Protein 5O9J (pdb70)

Secondary structure (DSSP, 8-state):
--EETT-EEEEEETTEEEEEEHHHHHHHHHHT-S-EEEETTEEEEE-SSEEEEEE-TTS-EEEEE--EEEEEE-S-EEEEEEGGGEEEEE-TTEEEEEEETTEEEEEEGGG--TT-EEEEESSSEEEEESS--TTTS---EEEEEEEEEEEE--SSSEEEEEE-TTT-EEEEEESS-EEEE-/---EETT-EEEEESSS-EEEEEHHHHHHHHHHT-S-EEEETTEEEEE-SS-EEEEE-TTS-EEEEE--EEEEEE---EEEEEETTTEEEEE-TT-EEEEEETTEEEEEEGGG--TT-EEEEESSSEEEEESS--TTTSS--EEEEEEEEEEEE--SSSEEEEEE-TTT-EEEEEESS-EEE--

B-factor: mean 43.43, std 11.92, range [22.6, 86.16]

Radius of gyration: 26.75 Å; Cα contacts (8 Å, |Δi|>4): 950; chains: 2; bounding box: 50×71×64 Å

Foldseek 3Di:
DQAFQQWWWWKWALHRTDIGRPNVVQVVQQVPAPQWDDDVQKTKHFDPRMWTFFQFPVRDTDTFDWGMKIKGFDFKWKWWAWPVRFIGTGHQQKWFFWDDPNDTDTGGLVPDDFFIKGKFWPDWWEKEAADDCVVVHPTDIDIITTHDIDMDARPVSMTMDTHTPRGRMGTIHTDRTYIYGD/DLQAFQQWWWWKQAVNDTDIHRQNVVQVVQQVPAPDWDDDDQKIKGFDPRMWTFFQAQQLDTDTFDWGMKIKGFDFKWKWWAWPVRQIGTGHQQKWFWWQDPNDTDTDGLVPDDQFIKGKFFPDFWEKEFADDCVVSHPTDIDIIGTHDIDMDGRPVRMTMDTHGPPRRMGTIHTDRTYIYGD

Solvent-accessible surface area: 17521 Å² total; per-residue (Å²): 34,11,0,1,43,60,24,31,1,59,0,66,24,129,48,117,94,90,99,38,94,0,0,93,8,0,26,100,20,2,123,111,25,173,91,71,112,150,102,66,116,45,24,6,0,96,14,149,45,10,50,0,31,0,5,13,72,103,137,109,85,101,53,27,72,6,46,40,1,9,34,29,60,31,106,41,0,8,23,0,5,0,54,75,90,75,98,5,72,0,11,93,46,2,8,6,39,0,29,56,135,57,61,49,42,78,24,74,0,50,103,11,125,98,37,15,40,2,18,1,1,112,62,140,30,1,0,0,0,83,73,167,0,20,118,63,6,168,24,102,30,16,17,12,111,3,89,86,49,51,133,24,129,11,72,48,28,75,0,2,27,2,57,3,56,113,2,83,0,0,6,0,1,121,9,0,3,8,0,19,52,80,65,13,5,1,2,46,57,27,31,0,47,1,79,42,119,57,110,101,64,94,33,92,0,0,92,6,0,27,100,18,2,126,113,30,171,111,67,91,154,101,68,109,50,29,9,0,129,20,197,57,10,58,0,18,0,13,26,98,98,6,127,90,109,54,38,80,8,45,29,0,8,40,31,64,27,100,83,0,8,28,4,6,0,59,73,92,65,107,8,70,2,12,114,38,0,8,10,39,0,30,61,133,55,57,53,45,79,24,84,1,48,91,13,137,99,29,20,39,3,16,2,0,120,38,137,16,1,0,0,0,83,90,172,0,21,112,79,2,124,34,100,17,19,16,10,98,3,100,86,48,49,129,30,141,11,67,49,28,81,0,3,20,2,50,1,60,132,7,67,0,0,2,0,1,107,11,0,3,9,0,20,28,80

Nearest PDB structures (foldseek):
  5o9j-assembly1_A  TM=1.006E+00  e=3.507E-37  Methanocaldococcus jannaschii DSM 2661
  5o9i-assembly2_B  TM=7.984E-01  e=5.261E-25  Methanocaldococcus vulcanius M7
  5o9i-assembly1_A  TM=8.003E-01  e=4.679E-24  Methanocaldococcus vulcanius M7
  4e2t-assembly1_A  TM=7.194E-01  e=1.075E-11  Pyrococcus horikoshii OT3
  4o1s-assembly1_A  TM=7.392E-01  e=9.877E-09  Thermoplasma volcanium GSS1

InterPro domains:
  IPR000812 Transcription factor TFIIB [PR00685] (54-74)
  IPR000812 Transcription factor TFIIB [PR00685] (76-89)
  IPR000812 Transcription factor TFIIB [PR00685] (424-445)
  IPR000812 Transcription factor TFIIB [PR00685] (532-551)
  IPR000812 Transcription factor TFIIB [PR00685] (558-573)
  IPR000812 Transcription factor TFIIB [PR00685] (585-603)
  IPR000812 Transcription factor TFIIB [PR00685] (619-635)
  IPR000812 Transcription factor TFIIB [PR00685] (651-665)
  IPR000812 Transcription factor TFIIB [PTHR11618] (39-668)
  IPR003586 Hint domain C-terminal [SM00305] (391-440)
  IPR003587 Hint domain N-terminal [SM00306] (98-220)
  IPR004042 Intein DOD homing endonuclease, central region [PS50819] (238-357)
  IPR006141 Intein N-terminal splicing region [PS50817] (100-196)
  IPR006141 Intein N-terminal splicing region [TIGR01445] (101-196)
  IPR006142 Intein [PR00379] (183-196)
  IPR006142 Intein [PR00379] (235-247)
  IPR006142 Intein [PR00379] (409-426)
  IPR006142 Intein [PR00379] (429-438)
  IPR013137 Zinc finger, TFIIB-type [PF08271] (41-82)
  IPR013137 Zinc finger, TFIIB-type [PS51134] (38-69)

Organism: Methanocaldococcus jannaschii (strain ATCC 43067 / DSM 2661 / JAL-1 / JCM 10045 / NBRC 100440) (NCBI:txid243232)

Structure (mmCIF, N/CA/C/O backbone):
data_5O9J
#
_entry.id   5O9J
#
_cell.length_a   42.360
_cell.length_b   50.798
_cell.length_c   60.118
_cell.angle_alpha   77.42
_cell.angle_beta   75.83
_cell.angle_gamma   76.93
#
_symmetry.space_group_name_H-M   'P 1'
#
loop_
_entity.id
_entity.type
_entity.pdbx_description
1 polymer 'Transcription initiation factor IIB,Transcription initiation factor IIB'
2 non-polymer '1,4-DIETHYLENE DIOXIDE'
3 non-polymer GLYCEROL
4 non-polymer 'AMMONIUM ION'
5 non-polymer '2-(N-MORPHOLINO)-ETHANESULFONIC ACID'
6 water water
#
loop_
_atom_site.group_PDB
_atom_site.id
_atom_site.type_symbol
_atom_site.label_atom_id
_atom_site.label_alt_id
_atom_site.label_comp_id
_atom_site.label_asym_id
_atom_site.label_entity_id
_atom_site.label_seq_id
_atom_site.pdbx_PDB_ins_code
_atom_site.Cartn_x
_atom_site.Cartn_y
_atom_site.Cartn_z
_atom_site.occupancy
_atom_site.B_iso_or_equiv
_atom_site.auth_seq_id
_atom_site.auth_comp_id
_atom_site.auth_asym_id
_atom_site.auth_atom_id
_atom_site.pdbx_PDB_model_num
ATOM 1 N N . TYR A 1 3 ? 18.706 31.933 37.537 1.00 52.24 0 TYR A N 1
ATOM 2 C CA . TYR A 1 3 ? 19.004 31.964 36.109 1.00 48.37 0 TYR A CA 1
ATOM 3 C C . TYR A 1 3 ? 20.431 32.422 35.896 1.00 47.75 0 TYR A C 1
ATOM 4 O O . TYR A 1 3 ? 21.048 32.078 34.888 1.00 50.46 0 TYR A O 1
ATOM 13 N N . ALA A 1 4 ? 20.931 33.208 36.857 1.00 50.80 1 ALA A N 1
ATOM 14 C CA . ALA A 1 4 ? 22.323 33.672 36.903 1.00 41.78 1 ALA A CA 1
ATOM 15 C C . ALA A 1 4 ? 22.885 33.961 35.515 1.00 44.45 1 ALA A C 1
ATOM 16 O O . ALA A 1 4 ? 23.837 33.319 35.068 1.00 51.80 1 ALA A O 1
ATOM 18 N N . VAL A 1 5 ? 22.267 34.924 34.839 1.00 44.83 2 VAL A N 1
ATOM 19 C CA . VAL A 1 5 ? 22.637 35.308 33.484 1.00 40.34 2 VAL A CA 1
ATOM 20 C C . VAL A 1 5 ? 23.751 36.359 33.494 1.00 43.06 2 VAL A C 1
ATOM 21 O O . VAL A 1 5 ? 23.755 37.255 34.346 1.00 35.70 2 VAL A O 1
ATOM 25 N N . ASP A 1 6 ? 24.684 36.257 32.547 1.00 36.51 3 ASP A N 1
ATOM 26 C CA . ASP A 1 6 ? 25.742 37.250 32.408 1.00 40.81 3 ASP A CA 1
ATOM 27 C C . ASP A 1 6 ? 25.183 38.603 31.988 1.00 41.87 3 ASP A C 1
ATOM 28 O O . ASP A 1 6 ? 24.194 38.685 31.251 1.00 38.56 3 ASP A O 1
ATOM 33 N N . TYR A 1 7 ? 25.842 39.652 32.470 1.00 39.14 4 TYR A N 1
ATOM 34 C CA . TYR A 1 7 ? 25.462 41.046 32.255 1.00 41.41 4 TYR A CA 1
ATOM 35 C C . TYR A 1 7 ? 25.035 41.388 30.834 1.00 39.71 4 TYR A C 1
ATOM 36 O O . TYR A 1 7 ? 24.046 42.089 30.633 1.00 35.68 4 TYR A O 1
ATOM 45 N N . ASN A 1 8 ? 25.797 40.921 29.854 1.00 40.96 5 ASN A N 1
ATOM 46 C CA . ASN A 1 8 ? 25.635 41.417 28.491 1.00 43.99 5 ASN A CA 1
ATOM 47 C C . ASN A 1 8 ? 24.432 40.870 27.725 1.00 37.69 5 ASN A C 1
ATOM 48 O O . ASN A 1 8 ? 24.072 41.437 26.703 1.00 41.93 5 ASN A O 1
ATOM 53 N N . GLU A 1 9 ? 23.815 39.787 28.198 1.00 32.83 6 GLU A N 1
ATOM 54 C CA . GLU A 1 9 ? 22.751 39.148 27.424 1.00 40.49 6 GLU A CA 1
ATOM 55 C C . GLU A 1 9 ? 21.565 40.080 27.198 1.00 35.26 6 GLU A C 1
ATOM 56 O O . GLU A 1 9 ? 20.914 40.516 28.146 1.00 33.22 6 GLU A O 1
ATOM 62 N N . PRO A 1 10 ? 21.278 40.386 25.929 1.00 39.38 7 PRO A N 1
ATOM 63 C CA . PRO A 1 10 ? 20.137 41.237 25.593 1.00 36.63 7 PRO A CA 1
ATOM 64 C C . PRO A 1 10 ? 18.811 40.584 25.926 1.00 35.89 7 PRO A C 1
ATOM 65 O O . PRO A 1 10 ? 18.645 39.379 25.724 1.00 35.47 7 PRO A O 1
ATOM 69 N N . ILE A 1 11 ? 17.889 41.380 26.459 1.00 32.12 8 ILE A N 1
ATOM 70 C CA . ILE A 1 11 ? 16.517 40.956 26.666 1.00 33.74 8 ILE A CA 1
ATOM 71 C C . ILE A 1 11 ? 15.591 41.952 26.018 1.00 31.51 8 ILE A C 1
ATOM 72 O O . ILE A 1 11 ? 15.917 43.130 25.895 1.00 30.55 8 ILE A O 1
ATOM 77 N N . ILE A 1 12 ? 14.417 41.469 25.644 1.00 30.56 9 ILE A N 1
ATOM 78 C CA . ILE A 1 12 ? 13.411 42.294 25.016 1.00 32.82 9 ILE A CA 1
ATOM 79 C C . ILE A 1 12 ? 12.380 42.587 26.078 1.00 30.34 9 ILE A C 1
ATOM 80 O O . ILE A 1 12 ? 11.780 41.668 26.625 1.00 34.75 9 ILE A O 1
ATOM 85 N N . ILE A 1 13 ? 12.180 43.861 26.397 1.00 34.36 10 ILE A N 1
ATOM 86 C CA . ILE A 1 13 ? 11.310 44.199 27.515 1.00 33.86 10 ILE A CA 1
ATOM 87 C C . ILE A 1 13 ? 10.244 45.226 27.197 1.00 40.17 10 ILE A C 1
ATOM 88 O O . ILE A 1 13 ? 10.312 45.928 26.189 1.00 35.83 10 ILE A O 1
ATOM 93 N N . LYS A 1 14 ? 9.256 45.287 28.086 1.00 40.00 11 LYS A N 1
ATOM 94 C CA . LYS A 1 14 ? 8.360 46.430 28.206 1.00 46.66 11 LYS A CA 1
ATOM 95 C C . LYS A 1 14 ? 8.617 47.109 29.543 1.00 47.57 11 LYS A C 1
ATOM 96 O O . LYS A 1 14 ? 8.473 46.475 30.590 1.00 46.56 11 LYS A O 1
ATOM 102 N N . GLU A 1 15 ? 9.008 48.381 29.517 1.00 51.95 12 GLU A N 1
ATOM 103 C CA . GLU A 1 15 ? 9.241 49.130 30.755 1.00 51.40 12 GLU A CA 1
ATOM 104 C C . GLU A 1 15 ? 8.214 50.252 30.891 1.00 59.96 12 GLU A C 1
ATOM 105 O O . GLU A 1 15 ? 8.035 51.054 29.965 1.00 60.20 12 GLU A O 1
ATOM 111 N N . ASN A 1 16 ? 7.535 50.290 32.039 1.00 59.93 13 ASN A N 1
ATOM 112 C CA . ASN A 1 16 ? 6.447 51.240 32.299 1.00 58.51 13 ASN A CA 1
ATOM 113 C C . ASN A 1 16 ? 5.483 51.388 31.131 1.00 60.93 13 ASN A C 1
ATOM 114 O O . ASN A 1 16 ? 4.911 52.456 30.925 1.00 65.39 13 ASN A O 1
ATOM 119 N N . GLY A 1 17 ? 5.324 50.318 30.359 1.00 62.35 14 GLY A N 1
ATOM 120 C CA . GLY A 1 17 ? 4.425 50.327 29.222 1.00 61.20 14 GLY A CA 1
ATOM 121 C C . GLY A 1 17 ? 5.056 50.455 27.845 1.00 59.34 14 GLY A C 1
ATOM 122 O O . GLY A 1 17 ? 4.329 50.499 26.851 1.00 60.31 14 GLY A O 1
ATOM 123 N N . GLU A 1 18 ? 6.384 50.515 27.754 1.00 57.17 15 GLU A N 1
ATOM 124 C CA . GLU A 1 18 ? 6.987 50.554 26.423 1.00 57.57 15 GLU A CA 1
ATOM 125 C C . GLU A 1 18 ? 8.194 49.646 26.207 1.00 52.41 15 GLU A C 1
ATOM 126 O O . GLU A 1 18 ? 8.975 49.352 27.124 1.00 47.71 15 GLU A O 1
ATOM 132 N N . ILE A 1 19 ? 8.317 49.245 24.946 1.00 44.23 16 ILE A N 1
ATOM 133 C CA . ILE A 1 19 ? 9.221 48.208 24.476 1.00 46.87 16 ILE A CA 1
ATOM 134 C C . ILE A 1 19 ? 10.628 48.726 24.243 1.00 48.31 16 ILE A C 1
ATOM 135 O O . ILE A 1 19 ? 10.805 49.837 23.748 1.00 55.07 16 ILE A O 1
ATOM 140 N N . LYS A 1 20 ? 11.624 47.916 24.599 1.00 44.73 17 LYS A N 1
ATOM 141 C CA . LYS A 1 20 ? 13.021 48.220 24.292 1.00 43.19 17 LYS A CA 1
ATOM 142 C C . LYS A 1 20 ? 13.863 46.958 24.404 1.00 34.60 17 LYS A C 1
ATOM 143 O O . LYS A 1 20 ? 13.394 45.939 24.922 1.00 32.25 17 LYS A O 1
ATOM 149 N N . VAL A 1 21 ? 15.091 47.026 23.895 1.00 31.78 18 VAL A N 1
ATOM 150 C CA . VAL A 1 21 ? 15.993 45.880 23.859 1.00 34.10 18 VAL A CA 1
ATOM 151 C C . VAL A 1 21 ? 17.302 46.237 24.552 1.00 36.38 18 VAL A C 1
ATOM 152 O O . VAL A 1 21 ? 18.044 47.100 24.078 1.00 38.64 18 VAL A O 1
ATOM 156 N N . VAL A 1 22 ? 17.582 45.585 25.680 1.00 35.46 19 VAL A N 1
ATOM 157 C CA . VAL A 1 22 ? 18.656 46.033 26.561 1.00 33.57 19 VAL A CA 1
ATOM 158 C C . VAL A 1 22 ? 19.486 44.894 27.163 1.00 35.32 19 VAL A C 1
ATOM 159 O O . VAL A 1 22 ? 19.015 43.768 27.284 1.00 34.39 19 VAL A O 1
ATOM 163 N N . LYS A 1 23 ? 20.720 45.199 27.555 1.00 32.07 20 LYS A N 1
ATOM 164 C CA . LYS A 1 23 ? 21.514 44.263 28.339 1.00 33.83 20 LYS A CA 1
ATOM 165 C C . LYS A 1 23 ? 20.831 43.994 29.679 1.00 34.35 20 LYS A C 1
ATOM 166 O O . LYS A 1 23 ? 20.493 44.927 30.403 1.00 33.26 20 LYS A O 1
ATOM 172 N N . ILE A 1 24 ? 20.629 42.719 29.998 1.00 30.45 21 ILE A N 1
ATOM 173 C CA . ILE A 1 24 ? 19.921 42.340 31.209 1.00 33.25 21 ILE A CA 1
ATOM 174 C C . ILE A 1 24 ? 20.585 42.939 32.462 1.00 32.22 21 ILE A C 1
ATOM 175 O O . ILE A 1 24 ? 19.898 43.417 33.351 1.00 29.19 21 ILE A O 1
ATOM 180 N N . GLY A 1 25 ? 21.912 42.942 32.505 1.00 34.22 22 GLY A N 1
ATOM 181 C CA . GLY A 1 25 ? 22.636 43.487 33.648 1.00 35.61 22 GLY A CA 1
ATOM 182 C C . GLY A 1 25 ? 22.434 44.982 33.816 1.00 36.31 22 GLY A C 1
ATOM 183 O O . GLY A 1 25 ? 22.317 45.484 34.938 1.00 35.36 22 GLY A O 1
ATOM 184 N N . GLU A 1 26 ? 22.402 45.694 32.696 1.00 31.28 23 GLU A N 1
ATOM 185 C CA . GLU A 1 26 ? 22.187 47.136 32.695 1.00 35.57 23 GLU A CA 1
ATOM 186 C C . GLU A 1 26 ? 20.825 47.510 33.282 1.00 39.42 23 GLU A C 1
ATOM 187 O O . GLU A 1 26 ? 20.730 48.374 34.154 1.00 37.74 23 GLU A O 1
ATOM 193 N N . LEU A 1 27 ? 19.774 46.855 32.798 1.00 31.56 24 LEU A N 1
ATOM 194 C CA . LEU A 1 27 ? 18.432 47.039 33.347 1.00 29.42 24 LEU A CA 1
ATOM 195 C C . LEU A 1 27 ? 18.379 46.786 34.856 1.00 35.21 24 LEU A C 1
ATOM 196 O O . LEU A 1 27 ? 17.866 47.604 35.620 1.00 35.79 24 LEU A O 1
ATOM 201 N N . ILE A 1 28 ? 18.887 45.633 35.270 1.00 31.04 25 ILE A N 1
ATOM 202 C CA . ILE A 1 28 ? 18.756 45.195 36.653 1.00 36.39 25 ILE A CA 1
ATOM 203 C C . ILE A 1 28 ? 19.580 46.066 37.604 1.00 35.44 25 ILE A C 1
ATOM 204 O O . ILE A 1 28 ? 19.147 46.359 38.726 1.00 34.14 25 ILE A O 1
ATOM 209 N N . ASP A 1 29 ? 20.759 46.485 37.157 1.00 32.20 26 ASP A N 1
ATOM 210 C CA . ASP A 1 29 ? 21.554 47.430 37.930 1.00 39.77 26 ASP A CA 1
ATOM 211 C C . ASP A 1 29 ? 20.777 48.720 38.154 1.00 42.19 26 ASP A C 1
ATOM 212 O O . ASP A 1 29 ? 20.736 49.234 39.268 1.00 40.81 26 ASP A O 1
ATOM 217 N N . LYS A 1 30 ? 20.151 49.229 37.098 1.00 34.19 27 LYS A N 1
ATOM 218 C CA . LYS A 1 30 ? 19.410 50.486 37.180 1.00 36.51 27 LYS A CA 1
ATOM 219 C C . LYS A 1 30 ? 18.213 50.369 38.120 1.00 39.43 27 LYS A C 1
ATOM 220 O O . LYS A 1 30 ? 17.932 51.280 38.896 1.00 41.12 27 LYS A O 1
ATOM 226 N N . ILE A 1 31 ? 17.516 49.238 38.044 1.00 34.98 28 ILE A N 1
ATOM 227 C CA . ILE A 1 31 ? 16.387 48.935 38.922 1.00 35.37 28 ILE A CA 1
ATOM 228 C C . ILE A 1 31 ? 16.772 48.882 40.404 1.00 38.65 28 ILE A C 1
ATOM 229 O O . ILE A 1 31 ? 16.101 49.460 41.273 1.00 34.41 28 ILE A O 1
ATOM 234 N N . ILE A 1 32 ? 17.836 48.147 40.688 1.00 34.40 29 ILE A N 1
ATOM 235 C CA . ILE A 1 32 ? 18.272 47.965 42.060 1.00 39.53 29 ILE A CA 1
ATOM 236 C C . ILE A 1 32 ? 18.770 49.288 42.631 1.00 42.02 29 ILE A C 1
ATOM 237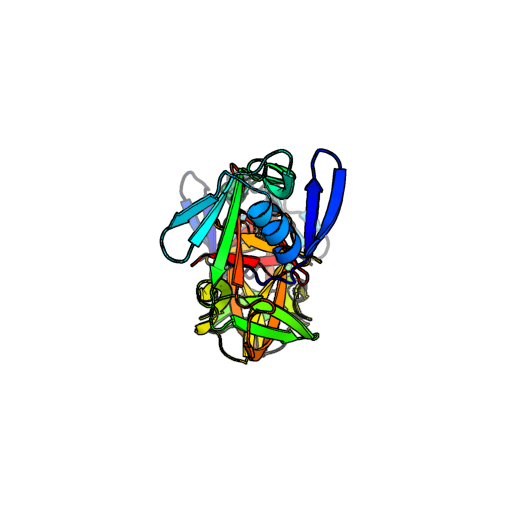 O O . ILE A 1 32 ? 18.363 49.697 43.718 1.00 44.01 29 ILE A O 1
ATOM 242 N N . GLU A 1 33 ? 19.612 49.979 41.873 1.00 39.68 30 GLU A N 1
ATOM 243 C CA . GLU A 1 33 ? 20.192 51.232 42.335 1.00 44.45 30 GLU A CA 1
ATOM 244 C C . GLU A 1 33 ? 19.139 52.332 42.547 1.00 44.04 30 GLU A C 1
ATOM 245 O O . GLU A 1 33 ? 19.402 53.321 43.233 1.00 48.93 30 GLU A O 1
ATOM 251 N N . ASN A 1 34 ? 17.942 52.133 41.998 1.00 44.07 31 ASN A N 1
ATOM 252 C CA . ASN A 1 34 ? 16.833 53.078 42.155 1.00 42.65 31 ASN A CA 1
ATOM 253 C C . ASN A 1 34 ? 15.742 52.588 43.100 1.00 38.38 31 ASN A C 1
ATOM 254 O O . ASN A 1 34 ? 14.737 53.267 43.307 1.00 40.20 31 ASN A O 1
ATOM 259 N N . SER A 1 35 ? 15.927 51.402 43.658 1.00 34.50 32 SER A N 1
ATOM 260 C CA . SER A 1 35 ? 14.891 50.802 44.483 1.00 37.84 32 SER A CA 1
ATOM 261 C C . SER A 1 35 ? 15.051 51.141 45.964 1.00 42.82 32 SER A C 1
ATOM 262 O O . SER A 1 35 ? 16.143 51.480 46.437 1.00 39.06 32 SER A O 1
ATOM 265 N N . GLU A 1 36 ? 13.942 51.053 46.685 1.00 42.85 33 GLU A N 1
ATOM 266 C CA . GLU A 1 36 ? 13.960 51.118 48.134 1.00 45.26 33 GLU A CA 1
ATOM 267 C C . GLU A 1 36 ? 13.361 49.819 48.654 1.00 41.81 33 GLU A C 1
ATOM 268 O O . GLU A 1 36 ? 12.979 49.700 49.812 1.00 46.37 33 GLU A O 1
ATOM 274 N N . ASN A 1 37 ? 13.310 48.837 47.763 1.00 49.80 34 ASN A N 1
ATOM 275 C CA . ASN A 1 37 ? 12.742 47.530 48.051 1.00 50.68 34 ASN A CA 1
ATOM 276 C C . ASN A 1 37 ? 13.786 46.452 47.842 1.00 47.34 34 ASN A C 1
ATOM 277 O O . ASN A 1 37 ? 13.503 45.391 47.261 1.00 48.09 34 ASN A O 1
ATOM 282 N N . ILE A 1 38 ? 15.009 46.744 48.272 1.00 39.35 35 ILE A N 1
ATOM 283 C CA . ILE A 1 38 ? 16.072 45.763 48.185 1.00 36.95 35 ILE A CA 1
ATOM 284 C C . ILE A 1 38 ? 16.070 44.919 49.442 1.00 40.18 35 ILE A C 1
ATOM 285 O O . ILE A 1 38 ? 15.945 45.447 50.546 1.00 39.47 35 ILE A O 1
ATOM 290 N N . ARG A 1 39 ? 16.190 43.608 49.273 1.00 38.54 36 ARG A N 1
ATOM 291 C CA . ARG A 1 39 ? 16.406 42.716 50.405 1.00 40.07 36 ARG A CA 1
ATOM 292 C C . ARG A 1 39 ? 17.575 41.814 50.060 1.00 43.63 36 ARG A C 1
ATOM 293 O O . ARG A 1 39 ? 18.016 41.782 48.914 1.00 43.44 36 ARG A O 1
ATOM 301 N N . ARG A 1 40 ? 18.090 41.092 51.044 1.00 40.37 37 ARG A N 1
ATOM 302 C CA . ARG A 1 40 ? 19.244 40.242 50.808 1.00 41.91 37 ARG A CA 1
ATOM 303 C C . ARG A 1 40 ? 19.020 38.794 51.223 1.00 45.93 37 ARG A C 1
ATOM 304 O O . ARG A 1 40 ? 18.283 38.499 52.165 1.00 48.42 37 ARG A O 1
ATOM 312 N N . GLU A 1 41 ? 19.662 37.895 50.490 1.00 50.62 38 GLU A N 1
ATOM 313 C CA . GLU A 1 41 ? 19.714 36.484 50.833 1.00 49.41 38 GLU A CA 1
ATOM 314 C C . GLU A 1 41 ? 21.159 36.045 50.676 1.00 55.15 38 GLU A C 1
ATOM 315 O O . GLU A 1 41 ? 21.520 35.360 49.716 1.00 57.90 38 GLU A O 1
ATOM 321 N N . GLY A 1 42 ? 21.991 36.476 51.616 1.00 54.46 39 GLY A N 1
ATOM 322 C CA . GLY A 1 42 ? 23.415 36.232 51.545 1.00 59.64 39 GLY A CA 1
ATOM 323 C C . GLY A 1 42 ? 24.064 37.123 50.508 1.00 58.47 39 GLY A C 1
ATOM 324 O O . GLY A 1 42 ? 24.069 38.348 50.637 1.00 57.55 39 GLY A O 1
ATOM 325 N N . ILE A 1 43 ? 24.602 36.497 49.467 1.00 61.76 40 ILE A N 1
ATOM 326 C CA . ILE A 1 43 ? 25.247 37.218 48.377 1.00 59.22 40 ILE A CA 1
ATOM 327 C C . ILE A 1 43 ? 24.214 37.794 47.420 1.00 52.53 40 ILE A C 1
ATOM 328 O O . ILE A 1 43 ? 24.549 38.576 46.530 1.00 55.88 40 ILE A O 1
ATOM 333 N N . LEU A 1 44 ? 22.956 37.410 47.624 1.00 53.27 41 LEU A N 1
ATOM 334 C CA . LEU A 1 44 ? 21.864 37.792 46.736 1.00 48.43 41 LEU A CA 1
ATOM 335 C C . LEU A 1 44 ? 21.225 39.130 47.087 1.00 47.20 41 LEU A C 1
ATOM 336 O O . LEU A 1 44 ? 20.692 39.299 48.183 1.00 45.62 41 LEU A O 1
ATOM 341 N N . GLU A 1 45 ? 21.276 40.063 46.139 1.00 38.44 42 GLU A N 1
ATOM 342 C CA . GLU A 1 45 ? 20.567 41.340 46.219 1.00 38.36 42 GLU A CA 1
ATOM 343 C C . GLU A 1 45 ? 19.275 41.256 45.412 1.00 43.54 42 GLU A C 1
ATOM 344 O O . GLU A 1 45 ? 19.326 41.051 44.205 1.00 36.47 42 GLU A O 1
ATOM 350 N N . ILE A 1 46 ? 18.129 41.419 46.063 1.00 37.14 43 ILE A N 1
ATOM 351 C CA . ILE A 1 46 ? 16.849 41.261 45.389 1.00 40.04 43 ILE A CA 1
ATOM 352 C C . ILE A 1 46 ? 16.015 42.524 45.466 1.00 43.55 43 ILE A C 1
ATOM 353 O O . ILE A 1 46 ? 15.815 43.076 46.546 1.00 42.63 43 ILE A O 1
ATOM 358 N N . ALA A 1 47 ? 15.525 42.982 44.320 1.00 31.90 44 ALA A N 1
ATOM 359 C CA . ALA A 1 47 ? 14.603 44.111 44.279 1.00 34.64 44 ALA A CA 1
ATOM 360 C C . ALA A 1 47 ? 13.317 43.687 43.632 1.00 44.32 44 ALA A C 1
ATOM 361 O O . ALA A 1 47 ? 13.336 43.046 42.583 1.00 41.61 44 ALA A O 1
ATOM 363 N N . LYS A 1 48 ? 12.196 44.036 44.247 1.00 47.64 45 LYS A N 1
ATOM 364 C CA . LYS A 1 48 ? 10.917 43.828 43.594 1.00 46.64 45 LYS A CA 1
ATOM 365 C C . LYS A 1 48 ? 10.717 45.005 42.649 1.00 50.74 45 LYS A C 1
ATOM 366 O O . LYS A 1 48 ? 11.184 46.105 42.934 1.00 51.23 45 LYS A O 1
ATOM 372 N N . CYS A 1 49 ? 10.058 44.778 41.515 1.00 53.48 46 CYS A N 1
ATOM 373 C CA . CYS A 1 49 ? 9.880 45.846 40.534 1.00 56.67 46 CYS A CA 1
ATOM 374 C C . CYS A 1 49 ? 8.459 45.930 39.969 1.00 58.00 46 CYS A C 1
ATOM 375 O O . CYS A 1 49 ? 7.671 44.987 40.069 1.00 56.78 46 CYS A O 1
ATOM 378 N N . LYS A 1 50 ? 8.150 47.078 39.373 1.00 56.36 47 LYS A N 1
ATOM 379 C CA . LYS A 1 50 ? 6.819 47.375 38.859 1.00 60.48 47 LYS A CA 1
ATOM 380 C C . LYS A 1 50 ? 6.877 47.827 37.402 1.00 53.87 47 LYS A C 1
ATOM 381 O O . LYS A 1 50 ? 7.746 48.610 37.022 1.00 56.31 47 LYS A O 1
ATOM 387 N N . GLY A 1 51 ? 5.950 47.338 36.591 1.00 52.14 48 GLY A N 1
ATOM 388 C CA . GLY A 1 51 ? 5.800 47.825 35.230 1.00 54.77 48 GLY A CA 1
ATOM 389 C C . GLY A 1 51 ? 6.852 47.313 34.267 1.00 51.57 48 GLY A C 1
ATOM 390 O O . GLY A 1 51 ? 7.119 47.939 33.244 1.00 51.00 48 GLY A O 1
ATOM 391 N N . ILE A 1 52 ? 7.454 46.175 34.591 1.00 49.00 49 ILE A N 1
ATOM 392 C CA . ILE A 1 52 ? 8.414 45.565 33.687 1.00 42.87 49 ILE A CA 1
ATOM 393 C C . ILE A 1 52 ? 7.952 44.196 33.215 1.00 40.46 49 ILE A C 1
ATOM 394 O O . ILE A 1 52 ? 7.509 43.357 34.006 1.00 35.51 49 ILE A O 1
ATOM 399 N N . GLU A 1 53 ? 8.048 43.991 31.906 1.00 37.29 50 GLU A N 1
ATOM 400 C CA . GLU A 1 53 ? 7.659 42.736 31.291 1.00 37.11 50 GLU A CA 1
ATOM 401 C C . GLU A 1 53 ? 8.770 42.236 30.380 1.00 34.21 50 GLU A C 1
ATOM 402 O O . GLU A 1 53 ? 9.454 43.028 29.739 1.00 36.14 50 GLU A O 1
ATOM 408 N N . VAL A 1 54 ? 8.949 40.920 30.327 1.00 30.58 51 VAL A N 1
ATOM 409 C CA . VAL A 1 54 ? 9.953 40.331 29.451 1.00 30.19 51 VAL A CA 1
ATOM 410 C C . VAL A 1 54 ? 9.302 39.286 28.541 1.00 31.37 51 VAL A C 1
ATOM 411 O O . VAL A 1 54 ? 8.228 38.757 28.858 1.00 31.05 51 VAL A O 1
ATOM 415 N N . ILE A 1 55 ? 9.931 39.003 27.405 1.00 27.72 52 ILE A N 1
ATOM 416 C CA . ILE A 1 55 ? 9.436 37.949 26.525 1.00 29.59 52 ILE A CA 1
ATOM 417 C C . ILE A 1 55 ? 9.685 36.603 27.174 1.00 28.70 52 ILE A C 1
ATOM 418 O O . ILE A 1 55 ? 10.804 36.284 27.551 1.00 30.50 52 ILE A O 1
ATOM 423 N N . ALA A 1 56 ? 8.628 35.823 27.319 1.00 27.26 53 ALA A N 1
ATOM 424 C CA . ALA A 1 56 ? 8.746 34.513 27.908 1.00 28.32 53 ALA A CA 1
ATOM 425 C C . ALA A 1 56 ? 7.747 33.577 27.265 1.00 35.85 53 ALA A C 1
ATOM 426 O O . ALA A 1 56 ? 6.807 34.012 26.608 1.00 32.53 53 ALA A O 1
ATOM 428 N N . PHE A 1 57 ? 7.964 32.288 27.469 1.00 33.78 54 PHE A N 1
ATOM 429 C CA . PHE A 1 57 ? 7.066 31.245 27.005 1.00 37.78 54 PHE A CA 1
ATOM 430 C C . PHE A 1 57 ? 6.082 30.872 28.116 1.00 39.91 54 PHE A C 1
ATOM 431 O O . PHE A 1 57 ? 6.458 30.217 29.086 1.00 41.21 54 PHE A O 1
ATOM 439 N N . ASN A 1 58 ? 4.820 31.274 27.988 1.00 41.55 55 ASN A N 1
ATOM 440 C CA . ASN A 1 58 ? 3.909 31.145 29.125 1.00 46.28 55 ASN A CA 1
ATOM 441 C C . ASN A 1 58 ? 3.224 29.780 29.259 1.00 49.74 55 ASN A C 1
ATOM 442 O O . ASN A 1 58 ? 3.422 28.887 28.430 1.00 44.36 55 ASN A O 1
ATOM 447 N N . SER A 1 59 ? 2.415 29.641 30.312 1.00 49.23 56 SER A N 1
ATOM 448 C CA . SER A 1 59 ? 1.701 28.397 30.617 1.00 50.31 56 SER A CA 1
ATOM 449 C C . SER A 1 59 ? 0.693 27.981 29.540 1.00 51.83 56 SER A C 1
ATOM 450 O O . SER A 1 59 ? 0.276 26.826 29.489 1.00 59.03 56 SER A O 1
ATOM 453 N N . ASN A 1 60 ? 0.295 28.922 28.688 1.00 52.32 57 ASN A N 1
ATOM 454 C CA . ASN A 1 60 ? -0.606 28.615 27.583 1.00 49.07 57 ASN A CA 1
ATOM 455 C C . ASN A 1 60 ? 0.167 28.322 26.304 1.00 53.44 57 ASN A C 1
ATOM 456 O O . ASN A 1 60 ? -0.387 28.391 25.204 1.00 47.60 57 ASN A O 1
ATOM 461 N N . TYR A 1 61 ? 1.454 28.015 26.467 1.00 51.62 58 TYR A N 1
ATOM 462 C CA . TYR A 1 61 ? 2.336 27.635 25.361 1.00 51.37 58 TYR A CA 1
ATOM 463 C C . TYR A 1 61 ? 2.608 28.740 24.338 1.00 50.57 58 TYR A C 1
ATOM 464 O O . TYR A 1 61 ? 2.800 28.444 23.154 1.00 56.15 58 TYR A O 1
ATOM 473 N N . LYS A 1 62 ? 2.643 29.997 24.777 1.00 43.23 59 LYS A N 1
ATOM 474 C CA . LYS A 1 62 ? 2.882 31.096 23.843 1.00 44.67 59 LYS A CA 1
ATOM 475 C C . LYS A 1 62 ? 4.009 32.048 24.253 1.00 43.42 59 LYS A C 1
ATOM 476 O O . LYS A 1 62 ? 4.207 32.328 25.438 1.00 40.02 59 LYS A O 1
ATOM 482 N N . PHE A 1 63 ? 4.750 32.533 23.258 1.00 38.44 60 PHE A N 1
ATOM 483 C CA . PHE A 1 63 ? 5.761 33.563 23.477 1.00 41.43 60 PHE A CA 1
ATOM 484 C C . PHE A 1 63 ? 5.123 34.945 23.519 1.00 40.81 60 PHE A C 1
ATOM 485 O O . PHE A 1 63 ? 4.645 35.463 22.506 1.00 32.42 60 PHE A O 1
ATOM 493 N N . LYS A 1 64 ? 5.136 35.528 24.712 1.00 31.48 61 LYS A N 1
ATOM 494 C CA . LYS A 1 64 ? 4.406 36.750 25.028 1.00 35.53 61 LYS A CA 1
ATOM 495 C C . LYS A 1 64 ? 5.152 37.582 26.072 1.00 32.22 61 LYS A C 1
ATOM 496 O O . LYS A 1 64 ? 5.971 37.052 26.814 1.00 28.70 61 LYS A O 1
ATOM 502 N N . PHE A 1 65 ? 4.848 38.871 26.149 1.00 31.12 62 PHE A N 1
ATOM 503 C CA . PHE A 1 65 ? 5.313 39.678 27.269 1.00 31.49 62 PHE A CA 1
ATOM 504 C C . PHE A 1 65 ? 4.664 39.203 28.565 1.00 35.01 62 PHE A C 1
ATOM 505 O O . PHE A 1 65 ? 3.445 39.055 28.635 1.00 34.28 62 PHE A O 1
ATOM 513 N N . MET A 1 66 ? 5.490 38.942 29.576 1.00 31.74 63 MET A N 1
ATOM 514 C CA . MET A 1 66 ? 5.023 38.485 30.887 1.00 29.08 63 MET A CA 1
ATOM 515 C C . MET A 1 66 ? 5.651 39.330 31.987 1.00 33.63 63 MET A C 1
ATOM 516 O O . MET A 1 66 ? 6.851 39.629 31.933 1.00 27.78 63 MET A O 1
ATOM 521 N N . PRO A 1 67 ? 4.845 39.701 32.995 1.00 31.19 64 PRO A N 1
ATOM 522 C CA . PRO A 1 67 ? 5.305 40.477 34.154 1.00 33.71 64 PRO A CA 1
ATOM 523 C C . PRO A 1 67 ? 6.517 39.886 34.852 1.00 30.64 64 PRO A C 1
ATOM 524 O O . PRO A 1 67 ? 6.553 38.690 35.132 1.00 32.15 64 PRO A O 1
ATOM 528 N N . VAL A 1 68 ? 7.492 40.739 35.142 1.00 36.73 65 VAL A N 1
ATOM 529 C CA . VAL A 1 68 ? 8.597 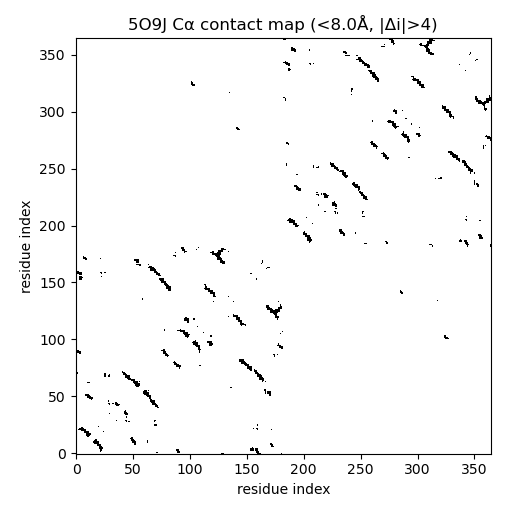40.391 36.030 1.00 31.86 65 VAL A CA 1
ATOM 530 C C . VAL A 1 68 ? 8.223 40.877 37.429 1.00 39.14 65 VAL A C 1
ATOM 531 O O . VAL A 1 68 ? 7.818 42.027 37.601 1.00 39.27 65 VAL A O 1
ATOM 535 N N . SER A 1 69 ? 8.328 40.005 38.424 1.00 38.66 66 SER A N 1
ATOM 536 C CA . SER A 1 69 ? 7.916 40.379 39.775 1.00 44.60 66 SER A CA 1
ATOM 537 C C . SER A 1 69 ? 9.073 40.993 40.549 1.00 38.83 66 SER A C 1
ATOM 538 O O . SER A 1 69 ? 8.893 41.962 41.279 1.00 49.55 66 SER A O 1
ATOM 541 N N . GLU A 1 70 ? 10.260 40.417 40.389 1.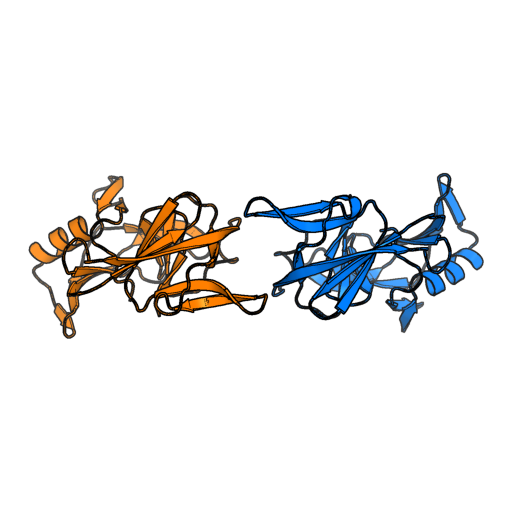00 41.51 67 GLU A N 1
ATOM 542 C CA . GLU A 1 70 ? 11.454 40.923 41.054 1.00 42.30 67 GLU A CA 1
ATOM 543 C C . GLU A 1 70 ? 12.697 40.641 40.214 1.00 42.81 67 GLU A C 1
ATOM 544 O O . GLU A 1 70 ? 12.680 39.797 39.312 1.00 41.36 67 GLU A O 1
ATOM 550 N N . VAL A 1 71 ? 13.773 41.368 40.493 1.00 34.39 68 VAL A N 1
ATOM 551 C CA . VAL A 1 71 ? 15.049 41.115 39.837 1.00 31.75 68 VAL A CA 1
ATOM 552 C C . VAL A 1 71 ? 16.105 40.926 40.907 1.00 38.86 68 VAL A C 1
ATOM 553 O O . VAL A 1 71 ? 15.917 41.340 42.051 1.00 37.94 68 VAL A O 1
ATOM 557 N N . SER A 1 72 ? 17.214 40.303 40.541 1.00 33.59 69 SER A N 1
ATOM 558 C CA . SER A 1 72 ? 18.270 40.098 41.510 1.00 40.54 69 SER A CA 1
ATOM 559 C C . SER A 1 72 ? 19.609 39.931 40.816 1.00 38.82 69 SER A C 1
ATOM 560 O O . SER A 1 72 ? 19.675 39.729 39.601 1.00 35.00 69 SER A O 1
ATOM 563 N N . ARG A 1 73 ? 20.673 40.040 41.601 1.00 28.81 70 ARG A N 1
ATOM 564 C CA . ARG A 1 73 ? 22.031 39.850 41.128 1.00 32.79 70 ARG A CA 1
ATOM 565 C C . ARG A 1 73 ? 22.847 39.265 42.270 1.00 38.91 70 ARG A C 1
ATOM 566 O O . ARG A 1 73 ? 22.479 39.418 43.438 1.00 36.55 70 ARG A O 1
ATOM 574 N N . HIS A 1 74 ? 23.944 38.590 41.933 1.00 39.88 71 HIS A N 1
ATOM 575 C CA . HIS A 1 74 ? 24.913 38.142 42.930 1.00 38.39 71 HIS A CA 1
ATOM 576 C C . HIS A 1 74 ? 26.288 38.077 42.287 1.00 42.45 71 HIS A C 1
ATOM 577 O O . HIS A 1 74 ? 26.393 37.929 41.064 1.00 36.54 71 HIS A O 1
ATOM 584 N N . PRO A 1 75 ? 27.353 38.241 43.099 1.00 38.29 72 PRO A N 1
ATOM 585 C CA . PRO A 1 75 ? 28.714 38.145 42.569 1.00 40.10 72 PRO A CA 1
ATOM 586 C C . PRO A 1 75 ? 29.038 36.735 42.115 1.00 36.74 72 PRO A C 1
ATOM 587 O O . PRO A 1 75 ? 28.625 35.770 42.758 1.00 36.35 72 PRO A O 1
ATOM 591 N N . VAL A 1 76 ? 29.787 36.620 41.028 1.00 36.41 73 VAL A N 1
ATOM 592 C CA . VAL A 1 76 ? 30.223 35.320 40.543 1.00 41.04 73 VAL A CA 1
ATOM 593 C C . VAL A 1 76 ? 31.655 35.396 40.046 1.00 42.18 73 VAL A C 1
ATOM 594 O O . VAL A 1 76 ? 32.055 36.380 39.427 1.00 47.78 73 VAL A O 1
ATOM 598 N N . SER A 1 77 ? 32.418 34.344 40.312 1.00 43.36 74 SER A N 1
ATOM 599 C CA . SER A 1 77 ? 33.837 34.307 39.974 1.00 48.62 74 SER A CA 1
ATOM 600 C C . SER A 1 77 ? 34.093 33.912 38.528 1.00 50.16 74 SER A C 1
ATOM 601 O O . SER A 1 77 ? 34.884 34.543 37.824 1.00 50.79 74 SER A O 1
ATOM 604 N N . GLU A 1 78 ? 33.422 32.856 38.088 1.00 50.28 75 GLU A N 1
ATOM 605 C CA . GLU A 1 78 ? 33.686 32.288 36.772 1.00 54.18 75 GLU A CA 1
ATOM 606 C C . GLU A 1 78 ? 32.411 31.964 36.012 1.00 48.36 75 GLU A C 1
ATOM 607 O O . GLU A 1 78 ? 31.366 31.697 36.604 1.00 47.39 75 GLU A O 1
ATOM 613 N N . MET A 1 79 ? 32.506 31.986 34.692 1.00 50.16 76 MET A N 1
ATOM 614 C CA . MET A 1 79 ? 31.446 31.455 33.860 1.00 49.87 76 MET A CA 1
ATOM 615 C C . MET A 1 79 ? 32.050 30.657 32.732 1.00 48.63 76 MET A C 1
ATOM 616 O O . MET A 1 79 ? 33.177 30.924 32.308 1.00 48.46 76 MET A O 1
ATOM 621 N N . PHE A 1 80 ? 31.299 29.672 32.254 1.00 46.22 77 PHE A N 1
ATOM 622 C CA . PHE A 1 80 ? 31.746 28.842 31.149 1.00 39.37 77 PHE A CA 1
ATOM 623 C C . PHE A 1 80 ? 31.278 29.444 29.850 1.00 38.30 77 PHE A C 1
ATOM 624 O O . PHE A 1 80 ? 30.114 29.815 29.717 1.00 46.07 77 PHE A O 1
ATOM 632 N N . GLU A 1 81 ? 32.188 29.566 28.896 1.00 37.19 78 GLU A N 1
ATOM 633 C CA . GLU A 1 81 ? 31.795 29.908 27.539 1.00 41.35 78 GLU A CA 1
ATOM 634 C C . GLU A 1 81 ? 31.820 28.652 26.684 1.00 39.51 78 GLU A C 1
ATOM 635 O O . GLU A 1 81 ? 32.874 28.063 26.469 1.00 39.87 78 GLU A O 1
ATOM 641 N N . ILE A 1 82 ? 30.646 28.223 26.232 1.00 37.68 79 ILE A N 1
ATOM 642 C CA . ILE A 1 82 ? 30.537 27.087 25.323 1.00 40.76 79 ILE A CA 1
ATOM 643 C C . ILE A 1 82 ? 30.537 27.576 23.888 1.00 40.54 79 ILE A C 1
ATOM 644 O O . ILE A 1 82 ? 29.725 28.420 23.528 1.00 39.19 79 ILE A O 1
ATOM 649 N N . VAL A 1 83 ? 31.444 27.055 23.068 1.00 40.47 80 VAL A N 1
ATOM 650 C CA . VAL A 1 83 ? 31.485 27.440 21.664 1.00 39.35 80 VAL A CA 1
ATOM 651 C C . VAL A 1 83 ? 31.243 26.220 20.788 1.00 41.20 80 VAL A C 1
ATOM 652 O O . VAL A 1 83 ? 31.942 25.216 20.920 1.00 42.26 80 VAL A O 1
ATOM 656 N N . VAL A 1 84 ? 30.244 26.302 19.909 1.00 40.51 81 VAL A N 1
ATOM 657 C CA . VAL A 1 84 ? 29.877 25.175 19.050 1.00 38.99 81 VAL A CA 1
ATOM 658 C C . VAL A 1 84 ? 30.118 25.507 17.584 1.00 43.52 81 VAL A C 1
ATOM 659 O O . VAL A 1 84 ? 30.469 26.642 17.263 1.00 44.25 81 VAL A O 1
ATOM 663 N N . GLU A 1 85 ? 29.943 24.513 16.706 1.00 43.69 82 GLU A N 1
ATOM 664 C CA . GLU A 1 85 ? 30.065 24.705 15.254 1.00 49.24 82 GLU A CA 1
ATOM 665 C C . GLU A 1 85 ? 29.330 25.949 14.764 1.00 51.39 82 GLU A C 1
ATOM 666 O O . GLU A 1 85 ? 28.225 26.249 15.226 1.00 49.21 82 GLU A O 1
ATOM 672 N N . GLY A 1 86 ? 29.928 26.651 13.806 1.00 53.13 83 GLY A N 1
ATOM 673 C CA . GLY A 1 86 ? 29.354 27.885 13.296 1.00 54.84 83 GLY A CA 1
ATOM 674 C C . GLY A 1 86 ? 29.656 29.069 14.201 1.00 53.96 83 GLY A C 1
ATOM 675 O O . GLY A 1 86 ? 29.097 30.155 14.037 1.00 53.56 83 GLY A O 1
ATOM 676 N N . ASN A 1 87 ? 30.551 28.847 15.159 1.00 54.73 84 ASN A N 1
ATOM 677 C CA . ASN A 1 87 ? 30.938 29.861 16.134 1.00 55.13 84 ASN A CA 1
ATOM 678 C C . ASN A 1 87 ? 29.752 30.475 16.872 1.00 53.25 84 ASN A C 1
ATOM 679 O O . ASN A 1 87 ? 29.743 31.674 17.145 1.00 57.29 84 ASN A O 1
ATOM 684 N N . LYS A 1 88 ? 28.749 29.649 17.171 1.00 51.56 85 LYS A N 1
ATOM 685 C CA . LYS A 1 88 ? 27.715 30.011 18.134 1.00 47.72 85 LYS A CA 1
ATOM 686 C C . LYS A 1 88 ? 28.285 29.810 19.531 1.00 44.63 85 LYS A C 1
ATOM 687 O O . LYS A 1 88 ? 29.040 28.866 19.771 1.00 44.98 85 LYS A O 1
ATOM 693 N N . LYS A 1 89 ? 27.935 30.693 20.454 1.00 43.16 86 LYS A N 1
ATOM 694 C CA . LYS A 1 89 ? 28.494 30.600 21.792 1.00 45.34 86 LYS A CA 1
ATOM 695 C C . LYS A 1 89 ? 27.580 31.196 22.852 1.00 39.80 86 LYS A C 1
ATOM 696 O O . LYS A 1 89 ? 26.745 32.049 22.567 1.00 42.72 86 LYS A O 1
ATOM 702 N N . VAL A 1 90 ? 27.745 30.728 24.083 1.00 38.57 87 VAL A N 1
ATOM 703 C CA . VAL A 1 90 ? 26.943 31.218 25.191 1.00 40.30 87 VAL A CA 1
ATOM 704 C C . VAL A 1 90 ? 27.796 31.230 26.453 1.00 33.11 87 VAL A C 1
ATOM 705 O O . VAL A 1 90 ? 28.672 30.384 26.616 1.00 37.84 87 VAL A O 1
ATOM 709 N N . ARG A 1 91 ? 27.563 32.202 27.329 1.00 38.56 88 ARG A N 1
ATOM 710 C CA . ARG A 1 91 ? 28.261 32.260 28.614 1.00 38.98 88 ARG A CA 1
ATOM 711 C C . ARG A 1 91 ? 27.302 31.993 29.761 1.00 38.58 88 ARG A C 1
ATOM 712 O O . ARG A 1 91 ? 26.350 32.748 29.964 1.00 41.68 88 ARG A O 1
ATOM 720 N N . VAL A 1 92 ? 27.548 30.931 30.519 1.00 37.03 89 VAL A N 1
ATOM 721 C CA . VAL A 1 92 ? 26.660 30.586 31.627 1.00 42.67 89 VAL A CA 1
ATOM 722 C C . VAL A 1 92 ? 27.428 30.145 32.864 1.00 41.56 89 VAL A C 1
ATOM 723 O O . VAL A 1 92 ? 28.586 29.744 32.785 1.00 45.69 89 VAL A O 1
ATOM 727 N N . THR A 1 93 ? 26.767 30.216 34.009 1.00 41.53 90 THR A N 1
ATOM 728 C CA . THR A 1 93 ? 27.353 29.736 35.244 1.00 43.74 90 THR A CA 1
ATOM 729 C C . THR A 1 93 ? 27.314 28.221 35.298 1.00 43.90 90 THR A C 1
ATOM 730 O O . THR A 1 93 ? 26.635 27.562 34.504 1.00 43.83 90 THR A O 1
ATOM 734 N N . ARG A 1 94 ? 28.049 27.686 36.258 1.00 40.59 91 ARG A N 1
ATOM 735 C CA . ARG A 1 94 ? 28.303 26.260 36.377 1.00 48.00 91 ARG A CA 1
ATOM 736 C C . ARG A 1 94 ? 27.036 25.450 36.595 1.00 45.39 91 ARG A C 1
ATOM 737 O O . ARG A 1 94 ? 26.933 24.310 36.147 1.00 49.06 91 ARG A O 1
ATOM 745 N N . SER A 1 95 ? 26.065 26.048 37.273 1.00 46.78 92 SER A N 1
ATOM 746 C CA . SER A 1 95 ? 24.879 25.315 37.682 1.00 48.18 92 SER A CA 1
ATOM 747 C C . SER A 1 95 ? 23.834 25.194 36.578 1.00 45.81 92 SER A C 1
ATOM 748 O O . SER A 1 95 ? 22.672 24.937 36.867 1.00 56.81 92 SER A O 1
ATOM 751 N N . HIS A 1 96 ? 24.223 25.399 35.325 1.00 38.46 93 HIS A N 1
ATOM 752 C CA . HIS A 1 96 ? 23.266 25.238 34.232 1.00 38.31 93 HIS A CA 1
ATOM 753 C C . HIS A 1 96 ? 23.487 23.930 33.509 1.00 40.00 93 HIS A C 1
ATOM 754 O O . HIS A 1 96 ? 24.607 23.426 33.443 1.00 39.14 93 HIS A O 1
ATOM 761 N N . SER A 1 97 ? 22.412 23.385 32.950 1.00 37.93 94 SER A N 1
ATOM 762 C CA . SER A 1 97 ? 22.527 22.152 32.196 1.00 35.48 94 SER A CA 1
ATOM 763 C C . SER A 1 97 ? 21.982 22.348 30.787 1.00 37.22 94 SER A C 1
ATOM 764 O O . SER A 1 97 ? 21.147 23.226 30.550 1.00 32.77 94 SER A O 1
ATOM 767 N N . VAL A 1 98 ? 22.462 21.535 29.854 1.00 32.15 95 VAL A N 1
ATOM 768 C CA . VAL A 1 98 ? 22.059 21.654 28.460 1.00 35.73 95 VAL A CA 1
ATOM 769 C C . VAL A 1 98 ? 21.839 20.282 27.837 1.00 35.19 95 VAL A C 1
ATOM 770 O O . VAL A 1 98 ? 22.536 19.320 28.168 1.00 32.23 95 VAL A O 1
ATOM 774 N N . PHE A 1 99 ? 20.864 20.193 26.938 1.00 34.14 96 PHE A N 1
ATOM 775 C CA . PHE A 1 99 ? 20.578 18.933 26.266 1.00 33.02 96 PHE A CA 1
ATOM 776 C C . PHE A 1 99 ? 21.776 18.467 25.473 1.00 31.03 96 PHE A C 1
ATOM 777 O O . PHE A 1 99 ? 22.270 19.175 24.599 1.00 33.34 96 PHE A O 1
ATOM 785 N N . THR A 1 100 ? 22.244 17.270 25.804 1.00 36.47 97 THR A N 1
ATOM 786 C CA . THR A 1 100 ? 23.422 16.686 25.176 1.00 38.19 97 THR A CA 1
ATOM 787 C C . THR A 1 100 ? 23.095 15.264 24.738 1.00 41.26 97 THR A C 1
ATOM 788 O O . THR A 1 100 ? 22.248 14.604 25.338 1.00 41.41 97 THR A O 1
ATOM 792 N N . ILE A 1 101 ? 23.763 14.782 23.700 1.00 36.41 98 ILE A N 1
ATOM 793 C CA . ILE A 1 101 ? 23.655 13.369 23.377 1.00 38.13 98 ILE A CA 1
ATOM 794 C C . ILE A 1 101 ? 24.653 12.592 24.216 1.00 37.14 98 ILE A C 1
ATOM 795 O O . ILE A 1 101 ? 25.859 12.771 24.105 1.00 35.88 98 ILE A O 1
ATOM 800 N N . ARG A 1 102 ? 24.139 11.744 25.088 1.00 36.47 99 ARG A N 1
ATOM 801 C CA . ARG A 1 102 ? 24.995 10.931 25.937 1.00 36.75 99 ARG A CA 1
ATOM 802 C C . ARG A 1 102 ? 24.414 9.539 25.956 1.00 38.28 99 ARG A C 1
ATOM 803 O O . ARG A 1 102 ? 23.225 9.370 26.225 1.00 33.56 99 ARG A O 1
ATOM 811 N N . ASP A 1 103 ? 25.246 8.551 25.652 1.00 36.25 100 ASP A N 1
ATOM 812 C CA . ASP A 1 103 ? 24.787 7.173 25.542 1.00 40.26 100 ASP A CA 1
ATOM 813 C C . ASP A 1 103 ? 23.521 7.085 24.688 1.00 37.73 100 ASP A C 1
ATOM 814 O O . ASP A 1 103 ? 22.476 6.613 25.189 1.00 39.42 100 ASP A O 1
ATOM 819 N N . ASN A 1 104 ? 23.569 7.588 23.444 1.00 36.40 101 ASN A N 1
ATOM 820 C CA . ASN A 1 104 ? 22.487 7.279 22.483 1.00 39.01 101 ASN A CA 1
ATOM 821 C C . ASN A 1 104 ? 21.180 8.035 22.740 1.00 40.06 101 ASN A C 1
ATOM 822 O O . ASN A 1 104 ? 20.241 7.908 21.974 1.00 37.22 101 ASN A O 1
ATOM 827 N N . GLU A 1 105 ? 21.140 8.813 23.824 1.00 40.39 102 GLU A N 1
ATOM 828 C CA . GLU A 1 105 ? 19.962 9.602 24.169 1.00 43.38 102 GLU A CA 1
ATOM 829 C C . GLU A 1 105 ? 20.248 11.098 24.300 1.00 38.78 102 GLU A C 1
ATOM 830 O O . GLU A 1 105 ? 21.388 11.496 24.480 1.00 31.97 102 GLU A O 1
ATOM 836 N N . VAL A 1 106 ? 19.198 11.916 24.234 1.00 34.42 103 VAL A N 1
ATOM 837 C CA . VAL A 1 106 ? 19.304 13.332 24.577 1.00 36.98 103 VAL A CA 1
ATOM 838 C C . VAL A 1 106 ? 18.990 13.512 26.066 1.00 42.79 103 VAL A C 1
ATOM 839 O O . VAL A 1 106 ? 17.898 13.169 26.522 1.00 41.77 103 VAL A O 1
ATOM 843 N N . VAL A 1 107 ? 19.952 14.038 26.818 1.00 34.07 104 VAL A N 1
ATOM 844 C CA . VAL A 1 107 ? 19.791 14.219 28.254 1.00 38.09 104 VAL A CA 1
ATOM 845 C C . VAL A 1 107 ? 20.358 15.564 28.676 1.00 36.79 104 VAL A C 1
ATOM 846 O O . VAL A 1 107 ? 21.241 16.102 28.015 1.00 38.13 104 VAL A O 1
ATOM 850 N N . PRO A 1 108 ? 19.834 16.129 29.767 1.00 40.35 105 PRO A N 1
ATOM 851 C CA . PRO A 1 108 ? 20.428 17.372 30.268 1.00 38.91 105 PRO A CA 1
ATOM 852 C C . PRO A 1 108 ? 21.765 17.111 30.954 1.00 39.20 105 PRO A C 1
ATOM 853 O O . PRO A 1 108 ? 21.830 16.265 31.846 1.00 41.89 105 PRO A O 1
ATOM 857 N N . ILE A 1 109 ? 22.813 17.822 30.539 1.00 39.22 106 ILE A N 1
ATOM 858 C CA . ILE A 1 109 ? 24.126 17.703 31.183 1.00 38.73 106 ILE A CA 1
ATOM 859 C C . ILE A 1 109 ? 24.617 19.048 31.735 1.00 35.41 106 ILE A C 1
ATOM 860 O O . ILE A 1 109 ? 24.600 20.049 31.024 1.00 36.13 106 ILE A O 1
ATOM 865 N N . ARG A 1 110 ? 25.045 19.069 32.998 1.00 38.14 107 ARG A N 1
ATOM 866 C CA . ARG A 1 110 ? 25.657 20.267 33.581 1.00 37.69 107 ARG A CA 1
ATOM 867 C C . ARG A 1 110 ? 26.799 20.779 32.701 1.00 38.82 107 ARG A C 1
ATOM 868 O O . ARG A 1 110 ? 27.514 19.986 32.084 1.00 39.87 107 ARG A O 1
ATOM 876 N N . VAL A 1 111 ? 26.953 22.098 32.626 1.00 36.09 108 VAL A N 1
ATOM 877 C CA . VAL A 1 111 ? 27.913 22.700 31.702 1.00 36.88 108 VAL A CA 1
ATOM 878 C C . VAL A 1 111 ? 29.360 22.384 32.073 1.00 43.86 108 VAL A C 1
ATOM 879 O O . VAL A 1 111 ? 30.246 22.391 31.209 1.00 35.78 108 VAL A O 1
ATOM 883 N N . ASP A 1 112 ? 29.599 22.101 33.351 1.00 44.71 109 ASP A N 1
ATOM 884 C CA . ASP A 1 112 ? 30.956 21.809 33.811 1.00 46.47 109 ASP A CA 1
ATOM 885 C C . ASP A 1 112 ? 31.325 20.341 33.582 1.00 47.81 109 ASP A C 1
ATOM 886 O O . ASP A 1 112 ? 32.467 19.943 33.793 1.00 46.73 109 ASP A O 1
ATOM 891 N N . GLU A 1 113 ? 30.357 19.548 33.130 1.00 48.49 110 GLU A N 1
ATOM 892 C CA . GLU A 1 113 ? 30.604 18.146 32.807 1.00 42.86 110 GLU A CA 1
ATOM 893 C C . GLU A 1 113 ? 30.618 17.923 31.297 1.00 44.85 110 GLU A C 1
ATOM 894 O O . GLU A 1 113 ? 30.779 16.798 30.819 1.00 49.32 110 GLU A O 1
ATOM 900 N N . LEU A 1 114 ? 30.451 19.002 30.545 1.00 39.67 111 LEU A N 1
ATOM 901 C CA . LEU A 1 114 ? 30.542 18.929 29.094 1.00 43.40 111 LEU A CA 1
ATOM 902 C C . LEU A 1 114 ? 31.991 18.777 28.646 1.00 45.74 111 LEU A C 1
ATOM 903 O O . LEU A 1 114 ? 32.913 19.214 29.335 1.00 49.34 111 LEU A O 1
ATOM 908 N N . LYS A 1 115 ? 32.178 18.163 27.484 1.00 42.58 112 LYS A N 1
ATOM 909 C CA . LYS A 1 115 ? 33.503 17.963 26.913 1.00 44.34 112 LYS A CA 1
ATOM 910 C C . LYS A 1 115 ? 33.515 18.375 25.451 1.00 42.81 112 LYS A C 1
ATOM 911 O O . LYS A 1 115 ? 32.501 18.269 24.773 1.00 42.67 112 LYS A O 1
ATOM 917 N N . VAL A 1 116 ? 34.659 18.853 24.968 1.00 42.46 113 VAL A N 1
ATOM 918 C CA . VAL A 1 116 ? 34.829 19.155 23.547 1.00 42.84 113 VAL A CA 1
ATOM 919 C C . VAL A 1 116 ? 34.445 17.921 22.737 1.00 41.95 113 VAL A C 1
ATOM 920 O O . VAL A 1 116 ? 34.754 16.802 23.137 1.00 44.50 113 VAL A O 1
ATOM 924 N N . GLY A 1 117 ? 33.742 18.112 21.626 1.00 40.18 114 GLY A N 1
ATOM 925 C CA . GLY A 1 117 ? 33.256 16.985 20.856 1.00 42.37 114 GLY A CA 1
ATOM 926 C C . GLY A 1 117 ? 31.850 16.535 21.225 1.00 43.12 114 GLY A C 1
ATOM 927 O O . GLY A 1 117 ? 31.200 15.818 20.454 1.00 40.43 114 GLY A O 1
ATOM 928 N N . ASP A 1 118 ? 31.379 16.937 22.404 1.00 42.61 115 ASP A N 1
ATOM 929 C CA . ASP A 1 118 ? 30.002 16.646 22.806 1.00 42.60 115 ASP A CA 1
ATOM 930 C C . ASP A 1 118 ? 29.032 17.224 21.794 1.00 40.42 115 ASP A C 1
ATOM 931 O O . ASP A 1 118 ? 29.295 18.271 21.202 1.00 40.26 115 ASP A O 1
ATOM 936 N N . ILE A 1 119 ? 27.916 16.534 21.592 1.00 41.09 116 ILE A N 1
ATOM 937 C CA . ILE A 1 119 ? 26.881 17.007 20.683 1.00 39.99 116 ILE A CA 1
ATOM 938 C C . ILE A 1 119 ? 25.738 17.649 21.459 1.00 35.42 116 ILE A C 1
ATOM 939 O O . ILE A 1 119 ? 25.037 16.980 22.214 1.00 34.80 116 ILE A O 1
ATOM 944 N N . LEU A 1 120 ? 25.570 18.953 21.276 1.00 33.29 117 LEU A N 1
ATOM 945 C CA . LEU A 1 120 ? 24.481 19.679 21.907 1.00 33.31 117 LEU A CA 1
ATOM 946 C C . LEU A 1 120 ? 23.272 19.735 20.994 1.00 36.43 117 LEU A C 1
ATOM 947 O O . LEU A 1 120 ? 23.398 19.749 19.771 1.00 36.64 117 LEU A O 1
ATOM 952 N N . VAL A 1 121 ? 22.094 19.752 21.600 1.00 38.27 118 VAL A N 1
ATOM 953 C CA . VAL A 1 121 ? 20.871 19.931 20.844 1.00 37.29 118 VAL A CA 1
ATOM 954 C C . VAL A 1 121 ? 20.383 21.355 21.048 1.00 36.46 118 VAL A C 1
ATOM 955 O O . VAL A 1 121 ? 19.985 21.729 22.142 1.00 32.53 118 VAL A O 1
ATOM 959 N N . LEU A 1 122 ? 20.435 22.158 19.994 1.00 33.86 119 LEU A N 1
ATOM 960 C CA . LEU A 1 122 ? 19.983 23.534 20.092 1.00 31.38 119 LEU A CA 1
ATOM 961 C C . LEU A 1 122 ? 18.644 23.681 19.411 1.00 37.94 119 LEU A C 1
ATOM 962 O O . LEU A 1 122 ? 18.356 22.985 18.442 1.00 32.57 119 LEU A O 1
ATOM 967 N N . ALA A 1 123 ? 17.823 24.587 19.913 1.00 36.17 120 ALA A N 1
ATOM 968 C CA . ALA A 1 123 ? 16.600 24.923 19.206 1.00 37.95 120 ALA A CA 1
ATOM 969 C C . ALA A 1 123 ? 16.986 25.669 17.937 1.00 40.19 120 ALA A C 1
ATOM 970 O O . ALA A 1 123 ? 18.022 26.329 17.881 1.00 40.23 120 ALA A O 1
ATOM 972 N N . LYS A 1 124 ? 16.165 25.547 16.907 1.00 36.94 121 LYS A N 1
ATOM 973 C CA . LYS A 1 124 ? 16.400 26.300 15.691 1.00 37.81 121 LYS A CA 1
ATOM 974 C C . LYS A 1 124 ? 15.737 27.671 15.820 1.00 38.54 121 LYS A C 1
ATOM 975 O O . LYS A 1 124 ? 14.665 27.915 15.291 1.00 41.95 121 LYS A O 1
ATOM 981 N N . ARG A 1 125 ? 16.371 28.559 16.573 1.00 48.22 122 ARG A N 1
ATOM 982 C CA . ARG A 1 125 ? 15.836 29.896 16.742 1.00 38.54 122 ARG A CA 1
ATOM 983 C C . ARG A 1 125 ? 16.960 30.881 16.988 1.00 36.67 122 ARG A C 1
ATOM 984 O O . ARG A 1 125 ? 18.111 30.499 17.203 1.00 37.09 122 ARG A O 1
ATOM 992 N N . ILE A 1 126 ? 16.628 32.158 16.934 1.00 31.94 123 ILE A N 1
ATOM 993 C CA . ILE A 1 126 ? 17.636 33.188 17.057 1.00 35.71 123 ILE A CA 1
ATOM 994 C C . ILE A 1 126 ? 18.000 33.438 18.524 1.00 34.81 123 ILE A C 1
ATOM 995 O O . ILE A 1 126 ? 19.168 33.652 18.854 1.00 31.10 123 ILE A O 1
ATOM 1000 N N . THR A 1 127 ? 17.007 33.361 19.402 1.00 33.49 124 THR A N 1
ATOM 1001 C CA . THR A 1 127 ? 17.211 33.695 20.815 1.00 34.56 124 THR A CA 1
ATOM 1002 C C . THR A 1 127 ? 17.472 32.487 21.709 1.00 37.36 124 THR A C 1
ATOM 1003 O O . THR A 1 127 ? 16.991 31.392 21.440 1.00 32.54 124 THR A O 1
ATOM 1007 N N . ASN A 1 128 ? 18.227 32.686 22.786 1.00 28.45 125 ASN A N 1
ATOM 1008 C CA . ASN A 1 128 ? 18.356 31.647 23.797 1.00 29.09 125 ASN A CA 1
ATOM 1009 C C . ASN A 1 128 ? 17.155 31.642 24.740 1.00 29.58 125 ASN A C 1
ATOM 1010 O O . ASN A 1 128 ? 16.425 32.629 24.848 1.00 29.48 125 ASN A O 1
ATOM 1015 N N . ILE A 1 129 ? 16.949 30.526 25.424 1.00 29.37 126 ILE A N 1
ATOM 1016 C CA . ILE A 1 129 ? 15.945 30.468 26.473 1.00 31.61 126 ILE A CA 1
ATOM 1017 C C . ILE A 1 129 ? 16.577 30.006 27.783 1.00 31.72 126 ILE A C 1
ATOM 1018 O O . ILE A 1 129 ? 17.324 29.025 27.825 1.00 30.66 126 ILE A O 1
ATOM 1023 N N . TYR A 1 130 ? 16.295 30.746 28.847 1.00 32.59 127 TYR A N 1
ATOM 1024 C CA . TYR A 1 130 ? 16.713 30.367 30.185 1.00 31.31 127 TYR A CA 1
ATOM 1025 C C . TYR A 1 130 ? 15.508 29.857 30.944 1.00 32.88 127 TYR A C 1
ATOM 1026 O O . TYR A 1 130 ? 14.541 30.590 31.126 1.00 34.79 127 TYR A O 1
ATOM 1035 N N . THR A 1 131 ? 15.545 28.609 31.391 1.00 33.12 128 THR A N 1
ATOM 1036 C CA . THR A 1 131 ? 14.327 28.021 31.935 1.00 38.64 128 THR A CA 1
ATOM 1037 C C . THR A 1 131 ? 14.511 27.253 33.240 1.00 40.66 128 THR A C 1
ATOM 1038 O O . THR A 1 131 ? 15.569 26.691 33.512 1.00 37.29 128 THR A O 1
ATOM 1042 N N . ASN A 1 132 ? 13.448 27.227 34.034 1.00 44.07 129 ASN A N 1
ATOM 1043 C CA . ASN A 1 132 ? 13.433 26.465 35.267 1.00 45.52 129 ASN A CA 1
ATOM 1044 C C . ASN A 1 132 ? 12.649 25.168 35.099 1.00 47.63 129 ASN A C 1
ATOM 1045 O O . ASN A 1 132 ? 12.662 24.311 35.978 1.00 58.02 129 ASN A O 1
ATOM 1050 N N . ARG A 1 133 ? 11.974 25.023 33.963 1.00 52.24 130 ARG A N 1
ATOM 1051 C CA . ARG A 1 133 ? 11.215 23.806 33.675 1.00 56.71 130 ARG A CA 1
ATOM 1052 C C . ARG A 1 133 ? 11.453 23.323 32.240 1.00 54.66 130 ARG A C 1
ATOM 1053 O O . ARG A 1 133 ? 11.926 24.078 31.388 1.00 52.53 130 ARG A O 1
ATOM 1061 N N . LYS A 1 134 ? 11.128 22.062 31.976 1.00 55.97 131 LYS A N 1
ATOM 1062 C CA . LYS A 1 134 ? 11.382 21.472 30.665 1.00 59.34 131 LYS A CA 1
ATOM 1063 C C . LYS A 1 134 ? 10.360 21.931 29.628 1.00 64.14 131 LYS A C 1
ATOM 1064 O O . LYS A 1 134 ? 9.158 21.711 29.785 1.00 71.01 131 LYS A O 1
ATOM 1070 N N . LEU A 1 135 ? 10.840 22.569 28.566 1.00 59.66 132 LEU A N 1
ATOM 1071 C CA . LEU A 1 135 ? 9.936 23.086 27.545 1.00 63.64 132 LEU A CA 1
ATOM 1072 C C . LEU A 1 135 ? 10.365 22.769 26.110 1.00 64.56 132 LEU A C 1
ATOM 1073 O O . LEU A 1 135 ? 9.633 23.081 25.166 1.00 64.56 132 LEU A O 1
ATOM 1078 N N . GLU A 1 136 ? 11.543 22.169 25.935 1.00 57.28 133 GLU A N 1
ATOM 1079 C CA . GLU A 1 136 ? 11.884 21.613 24.629 1.00 61.29 133 GLU A CA 1
ATOM 1080 C C . GLU A 1 136 ? 10.786 20.611 24.292 1.00 67.68 133 GLU A C 1
ATOM 1081 O O . GLU A 1 136 ? 10.179 20.052 25.216 1.00 66.71 133 GLU A O 1
ATOM 1087 N N . LYS A 1 137 ? 10.523 20.409 22.995 1.00 64.19 134 LYS A N 1
ATOM 1088 C CA . LYS A 1 137 ? 9.528 19.440 22.499 1.00 71.91 134 LYS A CA 1
ATOM 1089 C C . LYS A 1 137 ? 8.094 19.918 22.806 1.00 73.52 134 LYS A C 1
ATOM 1090 O O . LYS A 1 137 ? 7.110 19.357 22.317 1.00 73.29 134 LYS A O 1
ATOM 1096 N N . LEU A 1 138 ? 8.002 20.984 23.594 1.00 69.12 135 LEU A N 1
ATOM 1097 C CA . LEU A 1 138 ? 6.736 21.546 24.053 1.00 67.53 135 LEU A CA 1
ATOM 1098 C C . LEU A 1 138 ? 6.561 22.939 23.445 1.00 69.31 135 LEU A C 1
ATOM 1099 O O . LEU A 1 138 ? 5.448 23.484 23.345 1.00 62.30 135 LEU A O 1
ATOM 1104 N N . ILE A 1 139 ? 7.695 23.502 23.044 1.00 65.20 136 ILE A N 1
ATOM 1105 C CA . ILE A 1 139 ? 7.721 24.602 22.093 1.00 65.37 136 ILE A CA 1
ATOM 1106 C C . ILE A 1 139 ? 7.666 24.015 20.676 1.00 65.26 136 ILE A C 1
ATOM 1107 O O . ILE A 1 139 ? 8.175 22.918 20.445 1.00 66.28 136 ILE A O 1
ATOM 1112 N N . ASN A 1 140 ? 7.064 24.733 19.730 1.00 68.48 137 ASN A N 1
ATOM 1113 C CA . ASN A 1 140 ? 6.941 24.209 18.364 1.00 71.60 137 ASN A CA 1
ATOM 1114 C C . ASN A 1 140 ? 8.178 24.580 17.538 1.00 68.00 137 ASN A C 1
ATOM 1115 O O . ASN A 1 140 ? 8.131 25.427 16.645 1.00 66.52 137 ASN A O 1
ATOM 1120 N N . SER A 1 141 ? 9.289 23.921 17.847 1.00 64.65 138 SER A N 1
ATOM 1121 C CA . SER A 1 141 ? 10.574 24.266 17.249 1.00 60.45 138 SER A CA 1
ATOM 1122 C C . SER A 1 141 ? 11.261 23.090 16.561 1.00 55.38 138 SER A C 1
ATOM 1123 O O . SER A 1 141 ? 11.063 21.933 16.930 1.00 54.47 138 SER A O 1
ATOM 1126 N N . ASP A 1 142 ? 12.059 23.399 15.546 1.00 53.45 139 ASP A N 1
ATOM 1127 C CA . ASP A 1 142 ? 12.995 22.431 14.995 1.00 52.28 139 ASP A CA 1
ATOM 1128 C C . ASP A 1 142 ? 14.239 22.445 15.866 1.00 46.84 139 ASP A C 1
ATOM 1129 O O . ASP A 1 142 ? 14.485 23.421 16.564 1.00 41.56 139 ASP A O 1
ATOM 1134 N N . PHE A 1 143 ? 15.006 21.361 15.838 1.00 48.55 140 PHE A N 1
ATOM 1135 C CA . PHE A 1 143 ? 16.220 21.259 16.641 1.00 44.11 140 PHE A CA 1
ATOM 1136 C C . PHE A 1 143 ? 17.419 20.949 15.760 1.00 44.55 140 PHE A C 1
ATOM 1137 O O . PHE A 1 143 ? 17.296 20.288 14.744 1.00 41.32 140 PHE A O 1
ATOM 1145 N N . ILE A 1 144 ? 18.582 21.446 16.146 1.00 42.10 141 ILE A N 1
ATOM 1146 C CA . ILE A 1 144 ? 19.781 21.200 15.373 1.00 39.70 141 ILE A CA 1
ATOM 1147 C C . ILE A 1 144 ? 20.860 20.645 16.291 1.00 40.73 141 ILE A C 1
ATOM 1148 O O . ILE A 1 144 ? 20.842 20.894 17.495 1.00 38.09 141 ILE A O 1
ATOM 1153 N N . PHE A 1 145 ? 21.792 19.892 15.716 1.00 38.50 142 PHE A N 1
ATOM 1154 C CA . PHE A 1 145 ? 22.803 19.177 16.495 1.00 39.19 142 PHE A CA 1
ATOM 1155 C C . PHE A 1 145 ? 24.199 19.691 16.185 1.00 40.16 142 PHE A C 1
ATOM 1156 O O . PHE A 1 145 ? 24.682 19.570 15.058 1.00 38.43 142 PHE A O 1
ATOM 1164 N N . LEU A 1 146 ? 24.851 20.262 17.190 1.00 35.84 143 LEU A N 1
ATOM 1165 C CA . LEU A 1 146 ? 26.111 20.945 16.963 1.00 32.63 143 LEU A CA 1
ATOM 1166 C C . LEU A 1 146 ? 27.173 20.514 17.968 1.00 44.00 143 LEU A C 1
ATOM 1167 O O . LEU A 1 146 ? 26.925 20.498 19.182 1.00 32.14 143 LEU A O 1
ATOM 1172 N N . LYS A 1 147 ? 28.353 20.169 17.454 1.00 40.96 144 LYS A N 1
ATOM 1173 C CA . LYS A 1 147 ? 29.475 19.775 18.297 1.00 41.15 144 LYS A CA 1
ATOM 1174 C C . LYS A 1 147 ? 30.066 20.964 19.048 1.00 40.43 144 LYS A C 1
ATOM 1175 O O . LYS A 1 147 ? 30.186 22.062 18.503 1.00 40.74 144 LYS A O 1
ATOM 1181 N N . ILE A 1 148 ? 30.441 20.736 20.299 1.00 35.32 145 ILE A N 1
ATOM 1182 C CA . ILE A 1 148 ? 31.192 21.724 21.053 1.00 39.16 145 ILE A CA 1
ATOM 1183 C C . ILE A 1 148 ? 32.613 21.840 20.487 1.00 42.02 145 ILE A C 1
ATOM 1184 O O . ILE A 1 148 ? 33.289 20.832 20.284 1.00 42.65 145 ILE A O 1
ATOM 1189 N N . LYS A 1 149 ? 33.050 23.065 20.211 1.00 42.66 146 LYS A N 1
ATOM 1190 C CA . LYS A 1 149 ? 34.416 23.302 19.751 1.00 43.53 146 LYS A CA 1
ATOM 1191 C C . LYS A 1 149 ? 35.333 23.673 20.908 1.00 45.19 146 LYS A C 1
ATOM 1192 O O . LYS A 1 149 ? 36.385 23.055 21.108 1.00 49.87 146 LYS A O 1
ATOM 1198 N N . GLU A 1 150 ? 34.943 24.697 21.659 1.00 44.00 147 GLU A N 1
ATOM 1199 C CA . GLU A 1 150 ? 35.709 25.119 22.828 1.00 46.97 147 GLU A CA 1
ATOM 1200 C C . GLU A 1 150 ? 34.846 25.134 24.074 1.00 42.48 147 GLU A C 1
ATOM 1201 O O . GLU A 1 150 ? 33.622 25.271 23.996 1.00 43.91 147 GLU A O 1
ATOM 1207 N N . ILE A 1 151 ? 35.502 24.976 25.216 1.00 42.98 148 ILE A N 1
ATOM 1208 C CA . ILE A 1 151 ? 34.923 25.270 26.521 1.00 42.60 148 ILE A CA 1
ATOM 1209 C C . ILE A 1 151 ? 35.915 26.132 27.297 1.00 46.21 148 ILE A C 1
ATOM 1210 O O . ILE A 1 151 ? 36.937 25.637 27.780 1.00 47.15 148 ILE A O 1
ATOM 1215 N N . ASN A 1 152 ? 35.625 27.422 27.400 1.00 39.93 149 ASN A N 1
ATOM 1216 C CA . ASN A 1 152 ? 36.543 28.345 28.043 1.00 46.47 149 ASN A CA 1
ATOM 1217 C C . ASN A 1 152 ? 35.998 28.802 29.374 1.00 46.27 149 ASN A C 1
ATOM 1218 O O . ASN A 1 152 ? 34.794 28.947 29.532 1.00 45.42 149 ASN A O 1
ATOM 1223 N N . LYS A 1 153 ? 36.875 29.023 30.341 1.00 49.38 150 LYS A N 1
ATOM 1224 C CA . LYS A 1 153 ? 36.441 29.669 31.567 1.00 48.94 150 LYS A CA 1
ATOM 1225 C C . LYS A 1 153 ? 36.780 31.145 31.464 1.00 49.55 150 LYS A C 1
ATOM 1226 O O . LYS A 1 153 ? 37.919 31.513 31.172 1.00 47.96 150 LYS A O 1
ATOM 1232 N N . VAL A 1 154 ? 35.767 31.984 31.655 1.00 49.99 151 VAL A N 1
ATOM 1233 C CA . VAL A 1 154 ? 35.926 33.419 31.492 1.00 46.82 151 VAL A CA 1
ATOM 1234 C C . VAL A 1 154 ? 35.388 34.170 32.705 1.00 50.68 151 VAL A C 1
ATOM 1235 O O . VAL A 1 154 ? 34.754 33.588 33.597 1.00 48.73 151 VAL A O 1
ATOM 1239 N N . GLU A 1 155 ? 35.653 35.470 32.730 1.00 48.43 152 GLU A N 1
ATOM 1240 C CA . GLU A 1 155 ? 35.142 36.335 33.782 1.00 55.83 152 GLU A CA 1
ATOM 1241 C C . GLU A 1 155 ? 33.821 36.920 33.350 1.00 52.49 152 GLU A C 1
ATOM 1242 O O . GLU A 1 155 ? 33.653 37.261 32.173 1.00 52.20 152 GLU A O 1
ATOM 1248 N N . PRO A 1 156 ? 32.876 37.035 34.294 1.00 46.99 153 PRO A N 1
ATOM 1249 C CA . PRO A 1 156 ? 31.609 37.713 34.015 1.00 49.37 153 PRO A CA 1
ATOM 1250 C C . PRO A 1 156 ? 31.879 39.154 33.616 1.00 50.88 153 PRO A C 1
ATOM 1251 O O . PRO A 1 156 ? 32.801 39.756 34.161 1.00 48.78 153 PRO A O 1
ATOM 1255 N N . THR A 1 157 ? 31.108 39.690 32.676 1.00 49.98 154 THR A N 1
ATOM 1256 C CA . THR A 1 157 ? 31.323 41.052 32.201 1.00 49.21 154 THR A CA 1
ATOM 1257 C C . THR A 1 157 ? 31.336 42.058 33.354 1.00 50.23 154 THR A C 1
ATOM 1258 O O . THR A 1 157 ? 32.155 42.976 33.373 1.00 56.50 154 THR A O 1
ATOM 1262 N N . SER A 1 158 ? 30.446 41.867 34.325 1.00 47.58 155 SER A N 1
ATOM 1263 C CA . SER A 1 158 ? 30.312 42.820 35.426 1.00 47.10 155 SER A CA 1
ATOM 1264 C C . SER A 1 158 ? 30.907 42.330 36.744 1.00 49.19 155 SER A C 1
ATOM 1265 O O . SER A 1 158 ? 31.199 43.131 37.633 1.00 49.68 155 SER A O 1
ATOM 1268 N N . GLY A 1 159 ? 31.077 41.019 36.872 1.00 48.18 156 GLY A N 1
ATOM 1269 C CA . GLY A 1 159 ? 31.482 40.431 38.136 1.00 48.60 156 GLY A CA 1
ATOM 1270 C C . GLY A 1 159 ? 30.243 39.965 38.873 1.00 47.67 156 GLY A C 1
ATOM 1271 O O . GLY A 1 159 ? 30.311 39.510 40.016 1.00 42.01 156 GLY A O 1
ATOM 1272 N N . TYR A 1 160 ? 29.102 40.085 38.195 1.00 43.06 157 TYR A N 1
ATOM 1273 C CA . TYR A 1 160 ? 27.813 39.676 38.732 1.00 35.35 157 TYR A CA 1
ATOM 1274 C C . TYR A 1 160 ? 27.048 38.838 37.694 1.00 38.77 157 TYR A C 1
ATOM 1275 O O . TYR A 1 160 ? 27.284 38.957 36.494 1.00 35.46 157 TYR A O 1
ATOM 1284 N N . ALA A 1 161 ? 26.160 37.974 38.170 1.00 34.86 158 ALA A N 1
ATOM 1285 C CA . ALA A 1 161 ? 25.214 37.259 37.317 1.00 40.61 158 ALA A CA 1
ATOM 1286 C C . ALA A 1 161 ? 23.815 37.687 37.724 1.00 40.69 158 ALA A C 1
ATOM 1287 O O . ALA A 1 161 ? 23.608 38.111 38.863 1.00 35.58 158 ALA A O 1
ATOM 1289 N N . TYR A 1 162 ? 22.854 37.578 36.813 1.00 37.70 159 TYR A N 1
ATOM 1290 C CA . TYR A 1 162 ? 21.568 38.236 37.012 1.00 35.36 159 TYR A CA 1
ATOM 1291 C C . TYR A 1 162 ? 20.350 37.321 36.869 1.00 39.11 159 TYR A C 1
ATOM 1292 O O . TYR A 1 162 ? 20.381 36.315 36.152 1.00 43.19 159 TYR A O 1
ATOM 1301 N N . ASP A 1 163 ? 19.276 37.700 37.556 1.00 36.19 160 ASP A N 1
ATOM 1302 C CA . ASP A 1 163 ? 18.054 36.903 37.639 1.00 38.13 160 ASP A CA 1
ATOM 1303 C C . ASP A 1 163 ? 16.794 37.741 37.425 1.00 41.49 160 ASP A C 1
ATOM 1304 O O . ASP A 1 163 ? 16.664 38.848 37.955 1.00 39.64 160 ASP A O 1
ATOM 1309 N N . LEU A 1 164 ? 15.857 37.202 36.655 1.00 36.15 161 LEU A N 1
ATOM 1310 C CA . LEU A 1 164 ? 14.509 37.746 36.617 1.00 32.69 161 LEU A CA 1
ATOM 1311 C C . LEU A 1 164 ? 13.603 36.713 37.258 1.00 35.28 161 LEU A C 1
ATOM 1312 O O . LEU A 1 164 ? 13.865 35.513 37.158 1.00 41.28 161 LEU A O 1
ATOM 1317 N N . THR A 1 165 ? 12.553 37.164 37.933 1.00 35.27 162 THR A N 1
ATOM 1318 C CA . THR A 1 165 ? 11.524 36.247 38.388 1.00 32.85 162 THR A CA 1
ATOM 1319 C C . THR A 1 165 ? 10.281 36.488 37.557 1.00 39.66 162 THR A C 1
ATOM 1320 O O . THR A 1 165 ? 9.676 37.562 37.607 1.00 38.50 162 THR A O 1
ATOM 1324 N N . VAL A 1 166 ? 9.915 35.476 36.780 1.00 39.20 163 VAL A N 1
ATOM 1325 C CA . VAL A 1 166 ? 8.756 35.550 35.918 1.00 37.56 163 VAL A CA 1
ATOM 1326 C C . VAL A 1 166 ? 7.749 34.493 36.353 1.00 43.12 163 VAL A C 1
ATOM 1327 O O . VAL A 1 166 ? 7.908 33.312 36.045 1.00 48.95 163 VAL A O 1
ATOM 1331 N N . PRO A 1 167 ? 6.726 34.910 37.105 1.00 40.04 164 PRO A N 1
ATOM 1332 C CA . PRO A 1 167 ? 5.631 34.025 37.518 1.00 46.71 164 PRO A CA 1
ATOM 1333 C C . PRO A 1 167 ? 4.858 33.434 36.344 1.00 45.48 164 PRO A C 1
ATOM 1334 O O . PRO A 1 167 ? 4.766 34.059 35.289 1.00 47.51 164 PRO A O 1
ATOM 1338 N N . ASN A 1 168 ? 4.310 32.239 36.538 1.00 51.16 165 ASN A N 1
ATOM 1339 C CA . ASN A 1 168 ? 3.461 31.587 35.539 1.00 48.93 165 ASN A CA 1
ATOM 1340 C C . ASN A 1 168 ? 4.164 31.376 34.198 1.00 54.76 165 ASN A C 1
ATOM 1341 O O . ASN A 1 168 ? 3.513 31.314 33.148 1.00 50.60 165 ASN A O 1
ATOM 1346 N N . ALA A 1 169 ? 5.490 31.267 34.239 1.00 47.43 166 ALA A N 1
ATOM 1347 C CA . ALA A 1 169 ? 6.277 30.983 33.044 1.00 43.70 166 ALA A CA 1
ATOM 1348 C C . ALA A 1 169 ? 7.604 30.352 33.438 1.00 40.83 166 ALA A C 1
ATOM 1349 O O . ALA A 1 169 ? 8.027 29.362 32.845 1.00 44.08 166 ALA A O 1
ATOM 1351 N N . GLU A 1 170 ? 8.248 30.936 34.445 1.00 40.33 167 GLU A N 1
ATOM 1352 C CA . GLU A 1 170 ? 9.509 30.430 34.983 1.00 41.68 167 GLU A CA 1
ATOM 1353 C C . GLU A 1 170 ? 10.555 30.134 33.898 1.00 39.59 167 GLU A C 1
ATOM 1354 O O . GLU A 1 170 ? 11.323 29.180 33.993 1.00 41.49 167 GLU A O 1
ATOM 1360 N N . ASN A 1 171 ? 10.548 30.968 32.864 1.00 36.62 168 ASN A N 1
ATOM 1361 C CA . ASN A 1 171 ? 11.598 31.023 31.859 1.00 33.14 168 ASN A CA 1
ATOM 1362 C C . ASN A 1 171 ? 11.625 32.448 31.328 1.00 32.25 168 ASN A C 1
ATOM 1363 O O . ASN A 1 171 ? 10.740 33.245 31.647 1.00 34.56 168 ASN A O 1
ATOM 1368 N N . PHE A 1 172 ? 12.645 32.788 30.551 1.00 26.60 169 PHE A N 1
ATOM 1369 C CA . PHE A 1 172 ? 12.580 34.000 29.747 1.00 25.30 169 PHE A CA 1
ATOM 1370 C C . PHE A 1 172 ? 13.563 33.938 28.594 1.00 29.87 169 PHE A C 1
ATOM 1371 O O . PHE A 1 172 ? 14.483 33.109 28.561 1.00 31.03 169 PHE A O 1
ATOM 1379 N N . VAL A 1 173 ? 13.340 34.812 27.628 1.00 26.79 170 VAL A N 1
ATOM 1380 C CA . VAL A 1 173 ? 14.164 34.863 26.443 1.00 32.42 170 VAL A CA 1
ATOM 1381 C C . VAL A 1 173 ? 15.255 35.890 26.664 1.00 31.28 170 VAL A C 1
ATOM 1382 O O . VAL A 1 173 ? 14.965 37.012 27.075 1.00 31.23 170 VAL A O 1
ATOM 1386 N N . ALA A 1 174 ? 16.501 35.498 26.409 1.00 28.34 171 ALA A N 1
ATOM 1387 C CA . ALA A 1 174 ? 17.645 36.378 26.597 1.00 31.80 171 ALA A CA 1
ATOM 1388 C C . ALA A 1 174 ? 18.850 35.845 25.848 1.00 33.05 171 ALA A C 1
ATOM 1389 O O . ALA A 1 174 ? 19.192 34.671 25.979 1.00 36.16 171 ALA A O 1
ATOM 1391 N N . GLY A 1 175 ? 19.497 36.704 25.072 1.00 31.98 172 GLY A N 1
ATOM 1392 C CA . GLY A 1 175 ? 20.698 36.313 24.367 1.00 34.49 172 GLY A CA 1
ATOM 1393 C C . GLY A 1 175 ? 20.389 35.646 23.051 1.00 37.31 172 GLY A C 1
ATOM 1394 O O . GLY A 1 175 ? 19.227 35.397 22.729 1.00 36.20 172 GLY A O 1
ATOM 1395 N N . PHE A 1 176 ? 21.437 35.342 22.295 1.00 37.32 173 PHE A N 1
ATOM 1396 C CA . PHE A 1 176 ? 21.285 34.807 20.949 1.00 38.45 173 PHE A CA 1
ATOM 1397 C C . PHE A 1 176 ? 21.975 33.466 20.781 1.00 37.82 173 PHE A C 1
ATOM 1398 O O . PHE A 1 176 ? 23.031 33.233 21.355 1.00 37.59 173 PHE A O 1
ATOM 1406 N N . GLY A 1 177 ? 21.389 32.589 19.979 1.00 37.37 174 GLY A N 1
ATOM 1407 C CA . GLY A 1 177 ? 22.063 31.356 19.621 1.00 37.96 174 GLY A CA 1
ATOM 1408 C C . GLY A 1 177 ? 21.126 30.189 19.412 1.00 34.84 174 GLY A C 1
ATOM 1409 O O . GLY A 1 177 ? 21.290 29.411 18.478 1.00 40.38 174 GLY A O 1
ATOM 1410 N N . GLY A 1 178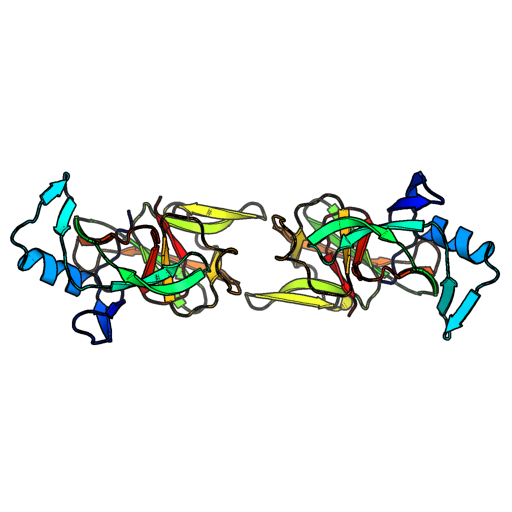 ? 20.138 30.059 20.287 1.00 34.78 175 GLY A N 1
ATOM 1411 C CA . GLY A 1 178 ? 19.217 28.941 20.208 1.00 31.68 175 GLY A CA 1
ATOM 1412 C C . GLY A 1 178 ? 19.495 27.938 21.308 1.00 35.01 175 GLY A C 1
ATOM 1413 O O . GLY A 1 178 ? 18.978 26.823 21.288 1.00 28.14 175 GLY A O 1
ATOM 1414 N N . PHE A 1 179 ? 20.331 28.326 22.270 1.00 31.67 176 PHE A N 1
ATOM 1415 C CA . PHE A 1 179 ? 20.574 27.469 23.419 1.00 31.00 176 PHE A CA 1
ATOM 1416 C C . PHE A 1 179 ? 19.346 27.447 24.318 1.00 30.11 176 PHE A C 1
ATOM 1417 O O . PHE A 1 179 ? 18.659 28.450 24.461 1.00 32.13 176 PHE A O 1
ATOM 1425 N N . VAL A 1 180 ? 19.072 26.307 24.933 1.00 30.47 177 VAL A N 1
ATOM 1426 C CA . VAL A 1 180 ? 18.127 26.278 26.039 1.00 30.12 177 VAL A CA 1
ATOM 1427 C C . VAL A 1 180 ? 18.879 25.908 27.310 1.00 28.59 177 VAL A C 1
ATOM 1428 O O . VAL A 1 180 ? 19.417 24.810 27.439 1.00 33.27 177 VAL A O 1
ATOM 1432 N N . LEU A 1 181 ? 18.929 26.846 28.242 1.00 27.69 178 LEU A N 1
ATOM 1433 C CA . LEU A 1 181 ? 19.704 26.664 29.456 1.00 33.34 178 LEU A CA 1
ATOM 1434 C C . LEU A 1 181 ? 18.780 26.329 30.615 1.00 33.86 178 LEU A C 1
ATOM 1435 O O . LEU A 1 181 ? 17.902 27.122 30.971 1.00 34.75 178 LEU A O 1
ATOM 1440 N N . HIS A 1 182 ? 18.972 25.151 31.198 1.00 29.93 179 HIS A N 1
ATOM 1441 C CA . HIS A 1 182 ? 18.169 24.736 32.336 1.00 33.19 179 HIS A CA 1
ATOM 1442 C C . HIS A 1 182 ? 18.908 24.973 33.654 1.00 35.15 179 HIS A C 1
ATOM 1443 O O . HIS A 1 182 ? 20.072 24.609 33.775 1.00 32.60 179 HIS A O 1
ATOM 1450 N N . ASN A 1 183 ? 18.234 25.579 34.629 1.00 34.77 180 ASN A N 1
ATOM 1451 C CA . ASN A 1 183 ? 18.773 25.643 35.985 1.00 43.08 180 ASN A CA 1
ATOM 1452 C C . ASN A 1 183 ? 19.013 24.231 36.501 1.00 47.14 180 ASN A C 1
ATOM 1453 O O . ASN A 1 183 ? 18.262 23.310 36.179 1.00 48.65 180 ASN A O 1
ATOM 1458 N N . ALA A 1 184 ? 20.063 24.050 37.291 1.00 47.18 181 ALA A N 1
ATOM 1459 C CA . ALA A 1 184 ? 20.441 22.706 37.714 1.00 53.17 181 ALA A CA 1
ATOM 1460 C C . ALA A 1 184 ? 21.257 22.731 38.995 1.00 57.46 181 ALA A C 1
ATOM 1461 O O . ALA A 1 184 ? 20.977 23.519 39.903 1.00 60.95 181 ALA A O 1
ATOM 1464 N N . GLY B 1 2 ? 4.292 1.022 -1.589 1.00 52.20 -1 GLY B N 1
ATOM 1465 C CA . GLY B 1 2 ? 3.801 1.491 -0.308 1.00 44.57 -1 GLY B CA 1
ATOM 1466 C C . GLY B 1 2 ? 4.603 0.909 0.832 1.00 49.29 -1 GLY B C 1
ATOM 1467 O O . GLY B 1 2 ? 5.813 1.172 0.951 1.00 47.83 -1 GLY B O 1
ATOM 1468 N N . TYR B 1 3 ? 3.941 0.116 1.673 1.00 45.75 0 TYR B N 1
ATOM 1469 C CA . TYR B 1 3 ? 4.606 -0.463 2.841 1.00 42.98 0 TYR B CA 1
ATOM 1470 C C . TYR B 1 3 ? 5.654 -1.479 2.434 1.00 44.16 0 TYR B C 1
ATOM 1471 O O . TYR B 1 3 ? 6.760 -1.468 2.974 1.00 39.25 0 TYR B O 1
ATOM 1480 N N . ALA B 1 4 ? 5.287 -2.357 1.497 1.00 33.76 1 ALA B N 1
ATOM 1481 C CA . ALA B 1 4 ? 6.187 -3.385 0.990 1.00 31.84 1 ALA B CA 1
ATOM 1482 C C . ALA B 1 4 ? 7.000 -4.037 2.103 1.00 33.85 1 ALA B C 1
ATOM 1483 O O . ALA B 1 4 ? 8.228 -3.938 2.117 1.00 36.35 1 ALA B O 1
ATOM 1485 N N . VAL B 1 5 ? 6.312 -4.689 3.037 1.00 31.69 2 VAL B N 1
ATOM 1486 C CA . VAL B 1 5 ? 6.956 -5.288 4.206 1.00 29.84 2 VAL B CA 1
ATOM 1487 C C . VAL B 1 5 ? 7.445 -6.696 3.904 1.00 34.34 2 VAL B C 1
ATOM 1488 O O . VAL B 1 5 ? 6.779 -7.450 3.192 1.00 26.65 2 VAL B O 1
ATOM 1492 N N . ASP B 1 6 ? 8.588 -7.072 4.465 1.00 28.02 3 ASP B N 1
ATOM 1493 C CA . ASP B 1 6 ? 9.086 -8.417 4.252 1.00 30.48 3 ASP B CA 1
ATOM 1494 C C . ASP B 1 6 ? 8.218 -9.447 4.974 1.00 31.25 3 ASP B C 1
ATOM 1495 O O . ASP B 1 6 ? 7.642 -9.166 6.024 1.00 31.31 3 ASP B O 1
ATOM 1500 N N . TYR B 1 7 ? 8.132 -10.633 4.378 1.00 28.95 4 TYR B N 1
ATOM 1501 C CA . TYR B 1 7 ? 7.332 -11.754 4.874 1.00 30.12 4 TYR B CA 1
ATOM 1502 C C . TYR B 1 7 ? 7.421 -12.000 6.381 1.00 29.57 4 TYR B C 1
ATOM 1503 O O . TYR B 1 7 ? 6.412 -12.254 7.038 1.00 26.11 4 TYR B O 1
ATOM 1512 N N . ASN B 1 8 ? 8.634 -11.977 6.920 1.00 29.93 5 ASN B N 1
ATOM 1513 C CA . ASN B 1 8 ? 8.847 -12.453 8.287 1.00 30.18 5 ASN B CA 1
ATOM 1514 C C . ASN B 1 8 ? 8.414 -11.502 9.395 1.00 33.01 5 ASN B C 1
ATOM 1515 O O . ASN B 1 8 ? 8.272 -11.926 10.541 1.00 33.02 5 ASN B O 1
ATOM 1520 N N . GLU B 1 9 ? 8.222 -10.227 9.075 1.00 30.04 6 GLU B N 1
ATOM 1521 C CA . GLU B 1 9 ? 7.897 -9.238 10.106 1.00 30.32 6 GLU B CA 1
ATOM 1522 C C . GLU B 1 9 ? 6.585 -9.555 10.824 1.00 34.53 6 GLU B C 1
ATOM 1523 O O . GLU B 1 9 ? 5.512 -9.593 10.202 1.00 28.54 6 GLU B O 1
ATOM 1529 N N . PRO B 1 10 ? 6.667 -9.796 12.143 1.00 29.92 7 PRO B N 1
ATOM 1530 C CA . PRO B 1 10 ? 5.478 -10.134 12.935 1.00 27.43 7 PRO B CA 1
ATOM 1531 C C . PRO B 1 10 ? 4.534 -8.959 13.125 1.00 30.05 7 PRO B C 1
ATOM 1532 O O . PRO B 1 10 ? 4.983 -7.831 13.339 1.00 32.40 7 PRO B O 1
ATOM 1536 N N . ILE B 1 11 ? 3.234 -9.227 13.035 1.00 24.40 8 ILE B N 1
ATOM 1537 C CA . ILE B 1 11 ? 2.224 -8.233 13.361 1.00 25.23 8 ILE B CA 1
ATOM 1538 C C . ILE B 1 11 ? 1.314 -8.740 14.465 1.00 26.87 8 ILE B C 1
ATOM 1539 O O . ILE B 1 11 ? 1.164 -9.946 14.663 1.00 27.33 8 ILE B O 1
ATOM 1544 N N . ILE B 1 12 ? 0.698 -7.800 15.166 1.00 22.88 9 ILE B N 1
ATOM 1545 C CA . ILE B 1 12 ? -0.246 -8.114 16.213 1.00 27.76 9 ILE B CA 1
ATOM 1546 C C . ILE B 1 12 ? -1.635 -7.828 15.688 1.00 26.54 9 ILE B C 1
ATOM 1547 O O . ILE B 1 12 ? -1.945 -6.692 15.330 1.00 25.12 9 ILE B O 1
ATOM 1552 N N . ILE B 1 13 ? -2.469 -8.859 15.632 1.00 26.89 10 ILE B N 1
ATOM 1553 C CA . ILE B 1 13 ? -3.784 -8.707 15.050 1.00 28.96 10 ILE B CA 1
ATOM 1554 C C . ILE B 1 13 ? -4.880 -9.258 15.947 1.00 33.07 10 ILE B C 1
ATOM 1555 O O . ILE B 1 13 ? -4.655 -10.114 16.806 1.00 30.72 10 ILE B O 1
ATOM 1560 N N . LYS B 1 14 ? -6.079 -8.745 15.728 1.00 31.36 11 LYS B N 1
ATOM 1561 C CA . LYS B 1 14 ? -7.270 -9.284 16.348 1.00 37.18 11 LYS B CA 1
ATOM 1562 C C . LYS B 1 14 ? -8.077 -9.860 15.200 1.00 38.73 11 LYS B C 1
ATOM 1563 O O . LYS B 1 14 ? -8.271 -9.186 14.186 1.00 39.17 11 LYS B O 1
ATOM 1569 N N . GLU B 1 15 ? -8.499 -11.115 15.316 1.00 47.32 12 GLU B N 1
ATOM 1570 C CA . G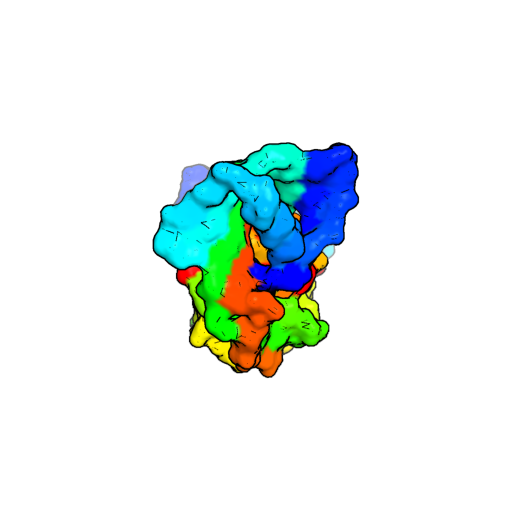LU B 1 15 ? -9.174 -11.774 14.192 1.00 50.60 12 GLU B CA 1
ATOM 1571 C C . GLU B 1 15 ? -10.514 -12.392 14.592 1.00 58.52 12 GLU B C 1
ATOM 1572 O O . GLU B 1 15 ? -11.579 -11.841 14.287 1.00 62.50 12 GLU B O 1
ATOM 1578 N N . ASN B 1 16 ? -10.472 -13.534 15.269 1.00 58.63 13 ASN B N 1
ATOM 1579 C CA . ASN B 1 16 ? -11.702 -14.170 15.736 1.00 59.59 13 ASN B CA 1
ATOM 1580 C C . ASN B 1 16 ? -11.922 -13.880 17.214 1.00 60.13 13 ASN B C 1
ATOM 1581 O O . ASN B 1 16 ? -12.265 -14.775 17.989 1.00 56.04 13 ASN B O 1
ATOM 1586 N N . GLY B 1 17 ? -11.709 -12.625 17.598 1.00 53.48 14 GLY B N 1
ATOM 1587 C CA . GLY B 1 17 ? -11.794 -12.228 18.989 1.00 57.30 14 GLY B CA 1
ATOM 1588 C C . GLY B 1 17 ? -10.534 -12.605 19.737 1.00 56.88 14 GLY B C 1
ATOM 1589 O O . GLY B 1 17 ? -10.346 -12.235 20.895 1.00 62.82 14 GLY B O 1
ATOM 1590 N N . GLU B 1 18 ? -9.669 -13.359 19.070 1.00 53.21 15 GLU B N 1
ATOM 1591 C CA . GLU B 1 18 ? -8.378 -13.717 19.628 1.00 50.60 15 GLU B CA 1
ATOM 1592 C C . GLU B 1 18 ? -7.307 -12.751 19.161 1.00 44.97 15 GLU B C 1
ATOM 1593 O O . GLU B 1 18 ? -7.372 -12.242 18.048 1.00 43.10 15 GLU B O 1
ATOM 1599 N N . ILE B 1 19 ? -6.328 -12.495 20.024 1.00 45.42 16 ILE B N 1
ATOM 1600 C CA . ILE B 1 19 ? -5.193 -11.663 19.651 1.00 42.24 16 ILE B CA 1
ATOM 1601 C C . ILE B 1 19 ? -4.013 -12.553 19.247 1.00 43.96 16 ILE B C 1
ATOM 1602 O O . ILE B 1 19 ? -3.459 -13.294 20.062 1.00 46.52 16 ILE B O 1
ATOM 1607 N N . LYS B 1 20 ? -3.649 -12.489 17.971 1.00 39.00 17 LYS B N 1
ATOM 1608 C CA . LYS B 1 20 ? -2.590 -13.334 17.446 1.00 35.44 17 LYS B CA 1
ATOM 1609 C C . LYS B 1 20 ? -1.391 -12.512 17.021 1.00 33.45 17 LYS B C 1
ATOM 1610 O O . LYS B 1 20 ? -1.532 -11.351 16.634 1.00 33.91 17 LYS B O 1
ATOM 1616 N N . VAL B 1 21 ? -0.215 -13.127 17.092 1.00 31.33 18 VAL B N 1
ATOM 1617 C CA . VAL B 1 21 ? 1.013 -12.522 16.600 1.00 30.86 18 VAL B CA 1
ATOM 1618 C C . VAL B 1 21 ? 1.547 -13.418 15.497 1.00 32.66 18 VAL B C 1
ATOM 1619 O O . VAL B 1 21 ? 1.886 -14.581 15.744 1.00 29.98 18 VAL B O 1
ATOM 1623 N N . VAL B 1 22 ? 1.582 -12.883 14.277 1.00 31.54 19 VAL B N 1
ATOM 1624 C CA . VAL B 1 22 ? 1.861 -13.675 13.078 1.00 27.25 19 VAL B CA 1
ATOM 1625 C C . VAL B 1 22 ? 2.794 -12.954 12.117 1.00 26.18 19 VAL B C 1
ATOM 1626 O O . VAL B 1 22 ? 2.850 -11.726 12.092 1.00 27.57 19 VAL B O 1
ATOM 1630 N N . LYS B 1 23 ? 3.497 -13.717 11.293 1.00 30.22 20 LYS B N 1
ATOM 1631 C CA . LYS B 1 23 ? 4.245 -13.135 10.187 1.00 25.36 20 LYS B CA 1
ATOM 1632 C C . LYS B 1 23 ? 3.290 -12.466 9.216 1.00 27.74 20 LYS B C 1
ATOM 1633 O O . LYS B 1 23 ? 2.279 -13.057 8.830 1.00 32.81 20 LYS B O 1
ATOM 1639 N N . ILE B 1 24 ? 3.599 -11.235 8.819 1.00 25.65 21 ILE B N 1
ATOM 1640 C CA . ILE B 1 24 ? 2.680 -10.479 7.981 1.00 24.50 21 ILE B CA 1
ATOM 1641 C C . ILE B 1 24 ? 2.450 -11.187 6.637 1.00 29.56 21 ILE B C 1
ATOM 1642 O O . ILE B 1 24 ? 1.355 -11.136 6.091 1.00 24.99 21 ILE B O 1
ATOM 1647 N N . GLY B 1 25 ? 3.464 -11.869 6.121 1.00 26.72 22 GLY B N 1
ATOM 1648 C CA . GLY B 1 25 ? 3.321 -12.537 4.835 1.00 27.80 22 GLY B CA 1
ATOM 1649 C C . GLY B 1 25 ? 2.536 -13.822 4.955 1.00 28.93 22 GLY B C 1
ATOM 1650 O O . GLY B 1 25 ? 1.827 -14.219 4.033 1.00 30.88 22 GLY B O 1
ATOM 1651 N N . GLU B 1 26 ? 2.667 -14.491 6.094 1.00 28.54 23 GLU B N 1
ATOM 1652 C CA . GLU B 1 26 ? 1.894 -15.695 6.335 1.00 29.82 23 GLU B CA 1
ATOM 1653 C C . GLU B 1 26 ? 0.397 -15.381 6.315 1.00 35.63 23 GLU B C 1
ATOM 1654 O O . GLU B 1 26 ? -0.384 -16.082 5.670 1.00 32.08 23 GLU B O 1
ATOM 1660 N N . LEU B 1 27 ? 0.008 -14.316 7.007 1.00 31.65 24 LEU B N 1
ATOM 1661 C CA . LEU B 1 27 ? -1.394 -13.901 7.049 1.00 29.42 24 LEU B CA 1
ATOM 1662 C C . LEU B 1 27 ? -1.941 -13.581 5.664 1.00 32.04 24 LEU B C 1
ATOM 1663 O O . LEU B 1 27 ? -3.004 -14.069 5.268 1.00 33.05 24 LEU B O 1
ATOM 1668 N N . ILE B 1 28 ? -1.210 -12.739 4.946 1.00 27.28 25 ILE B N 1
ATOM 1669 C CA . ILE B 1 28 ? -1.679 -12.187 3.687 1.00 33.90 25 ILE B CA 1
ATOM 1670 C C . ILE B 1 28 ? -1.728 -13.257 2.594 1.00 32.26 25 ILE B C 1
ATOM 1671 O O . ILE B 1 28 ? -2.655 -13.283 1.776 1.00 32.84 25 ILE B O 1
ATOM 1676 N N . ASP B 1 29 ? -0.741 -14.148 2.598 1.00 30.79 26 ASP B N 1
ATOM 1677 C CA . ASP B 1 29 ? -0.777 -15.336 1.759 1.00 33.14 26 ASP B CA 1
ATOM 1678 C C . ASP B 1 29 ? -2.024 -16.177 2.027 1.00 37.83 26 ASP B C 1
ATOM 1679 O O . ASP B 1 29 ? -2.654 -16.673 1.097 1.00 34.97 26 ASP B O 1
ATOM 1684 N N . LYS B 1 30 ? -2.373 -16.358 3.293 1.00 32.00 27 LYS B N 1
ATOM 1685 C CA . LYS B 1 30 ? -3.542 -17.164 3.628 1.00 34.40 27 LYS B CA 1
ATOM 1686 C C . LYS B 1 30 ? -4.829 -16.470 3.187 1.00 32.01 27 LYS B C 1
ATOM 1687 O O . LYS B 1 30 ? -5.759 -17.117 2.698 1.00 33.61 27 LYS B O 1
ATOM 1693 N N . ILE B 1 31 ? -4.884 -15.152 3.353 1.00 30.11 28 ILE B N 1
ATOM 1694 C CA . ILE B 1 31 ? -6.062 -14.401 2.933 1.00 30.42 28 ILE B CA 1
ATOM 1695 C C . ILE B 1 31 ? -6.243 -14.471 1.424 1.00 33.36 28 ILE B C 1
ATOM 1696 O O . ILE B 1 31 ? -7.338 -14.763 0.936 1.00 30.30 28 ILE B O 1
ATOM 1701 N N . ILE B 1 32 ? -5.163 -14.205 0.691 1.00 31.02 29 ILE B N 1
ATOM 1702 C CA . ILE B 1 32 ? -5.221 -14.169 -0.766 1.00 32.22 29 ILE B CA 1
ATOM 1703 C C . ILE B 1 32 ? -5.500 -15.551 -1.360 1.00 36.20 29 ILE B C 1
ATOM 1704 O O . ILE B 1 32 ? -6.296 -15.676 -2.278 1.00 33.23 29 ILE B O 1
ATOM 1709 N N . GLU B 1 33 ? -4.862 -16.586 -0.827 1.00 35.64 30 GLU B N 1
ATOM 1710 C CA . GLU B 1 33 ? -5.063 -17.935 -1.338 1.00 38.98 30 GLU B CA 1
ATOM 1711 C C . GLU B 1 33 ? -6.516 -18.407 -1.172 1.00 42.45 30 GLU B C 1
ATOM 1712 O O . GLU B 1 33 ? -6.991 -19.293 -1.892 1.00 40.74 30 GLU B O 1
ATOM 1718 N N . ASN B 1 34 ? -7.230 -17.782 -0.248 1.00 37.65 31 ASN B N 1
ATOM 1719 C CA . ASN B 1 34 ? -8.585 -18.189 0.079 1.00 38.51 31 ASN B CA 1
ATOM 1720 C C . ASN B 1 34 ? -9.641 -17.177 -0.361 1.00 36.47 31 ASN B C 1
ATOM 1721 O O . ASN B 1 34 ? -10.835 -17.360 -0.114 1.00 36.17 31 ASN B O 1
ATOM 1726 N N . SER B 1 35 ? -9.209 -16.104 -1.008 1.00 30.36 32 SER B N 1
ATOM 1727 C CA . SER B 1 35 ? -10.152 -15.079 -1.427 1.00 34.43 32 SER B CA 1
ATOM 1728 C C . SER B 1 35 ? -10.840 -15.467 -2.743 1.00 38.87 32 SER B C 1
ATOM 1729 O O . SER B 1 35 ? -10.288 -16.223 -3.539 1.00 30.57 32 SER B O 1
ATOM 1732 N N . GLU B 1 36 ? -12.041 -14.939 -2.968 1.00 43.40 33 GLU B N 1
ATOM 1733 C CA . GLU B 1 36 ? -12.731 -15.144 -4.239 1.00 45.16 33 GLU B CA 1
ATOM 1734 C C . GLU B 1 36 ? -12.910 -13.828 -4.980 1.00 44.96 33 GLU B C 1
ATOM 1735 O O . GLU B 1 36 ? -13.427 -13.793 -6.098 1.00 54.61 33 GLU B O 1
ATOM 1741 N N . ASN B 1 37 ? -12.456 -12.751 -4.351 1.00 43.15 34 ASN B N 1
ATOM 1742 C CA . ASN B 1 37 ? -12.424 -11.445 -4.990 1.00 45.79 34 ASN B CA 1
ATOM 1743 C C . ASN B 1 37 ? -11.033 -10.818 -4.916 1.00 42.64 34 ASN B C 1
ATOM 1744 O O . ASN B 1 37 ? -10.846 -9.739 -4.354 1.00 49.84 34 ASN B O 1
ATOM 1749 N N . ILE B 1 38 ? -10.055 -11.508 -5.479 1.00 35.38 35 ILE B N 1
ATOM 1750 C CA . ILE B 1 38 ? -8.762 -10.914 -5.717 1.00 31.35 35 ILE B CA 1
ATOM 1751 C C . ILE B 1 38 ? -8.864 -9.939 -6.884 1.00 39.68 35 ILE B C 1
ATOM 1752 O O . ILE B 1 38 ? -9.607 -10.191 -7.835 1.00 41.15 35 ILE B O 1
ATOM 1757 N N . ARG B 1 39 ? -8.157 -8.815 -6.816 1.00 30.39 36 ARG B N 1
ATOM 1758 C CA . ARG B 1 39 ? -7.999 -7.980 -8.010 1.00 38.88 36 ARG B CA 1
ATOM 1759 C C . ARG B 1 39 ? -6.520 -7.683 -8.257 1.00 37.69 36 ARG B C 1
ATOM 1760 O O . ARG B 1 39 ? -5.667 -7.933 -7.397 1.00 32.20 36 ARG B O 1
ATOM 1768 N N . ARG B 1 40 ? -6.214 -7.164 -9.439 1.00 40.33 37 ARG B N 1
ATOM 1769 C CA . ARG B 1 40 ? -4.826 -6.881 -9.780 1.00 38.38 37 ARG B CA 1
ATOM 1770 C C . ARG B 1 40 ? -4.643 -5.439 -10.197 1.00 41.05 37 ARG B C 1
ATOM 1771 O O . ARG B 1 40 ? -5.486 -4.864 -10.884 1.00 39.19 37 ARG B O 1
ATOM 1779 N N . GLU B 1 41 ? -3.544 -4.852 -9.744 1.00 40.97 38 GLU B N 1
ATOM 1780 C CA . GLU B 1 41 ? -3.103 -3.548 -10.212 1.00 42.92 38 GLU B CA 1
ATOM 1781 C C . GLU B 1 41 ? -1.641 -3.697 -10.571 1.00 46.08 38 GLU B C 1
ATOM 1782 O O . GLU B 1 41 ? -0.766 -3.549 -9.718 1.00 49.80 38 GLU B O 1
ATOM 1788 N N . GLY B 1 42 ? -1.385 -4.015 -11.835 1.00 48.17 39 GLY B N 1
ATOM 1789 C CA . GLY B 1 42 ? -0.049 -4.342 -12.288 1.00 42.49 39 GLY B CA 1
ATOM 1790 C C . GLY B 1 42 ? 0.437 -5.590 -11.589 1.00 43.79 39 GLY B C 1
ATOM 1791 O O . GLY B 1 42 ? -0.243 -6.619 -11.591 1.00 45.11 39 GLY B O 1
ATOM 1792 N N . ILE B 1 43 ? 1.607 -5.486 -10.965 1.00 43.75 40 ILE B N 1
ATOM 1793 C CA . ILE B 1 43 ? 2.201 -6.609 -10.251 1.00 46.04 40 ILE B CA 1
ATOM 1794 C C . ILE B 1 43 ? 1.549 -6.813 -8.880 1.00 36.76 40 ILE B C 1
ATOM 1795 O O . ILE B 1 43 ? 1.769 -7.840 -8.232 1.00 37.41 40 ILE B O 1
ATOM 1800 N N . LEU B 1 44 ? 0.740 -5.840 -8.458 1.00 37.12 41 LEU B N 1
ATOM 1801 C CA . LEU B 1 44 ? 0.003 -5.930 -7.197 1.00 37.85 41 LEU B CA 1
ATOM 1802 C C . LEU B 1 44 ? -1.169 -6.899 -7.277 1.00 37.71 41 LEU B C 1
ATOM 1803 O O . LEU B 1 44 ? -1.997 -6.821 -8.182 1.00 38.57 41 LEU B O 1
ATOM 1808 N N . GLU B 1 45 ? -1.219 -7.802 -6.306 1.00 33.55 42 GLU B N 1
ATOM 1809 C CA . GLU B 1 45 ? -2.338 -8.703 -6.098 1.00 34.69 42 GLU B CA 1
ATOM 1810 C C . GLU B 1 45 ? -3.025 -8.301 -4.793 1.00 33.97 42 GLU B C 1
ATOM 1811 O O . GLU B 1 45 ? -2.427 -8.391 -3.720 1.00 30.08 42 GLU B O 1
ATOM 1817 N N . ILE B 1 46 ? -4.264 -7.825 -4.898 1.00 29.16 43 ILE B N 1
ATOM 1818 C CA . ILE B 1 46 ? -4.989 -7.234 -3.773 1.00 32.26 43 ILE B CA 1
ATOM 1819 C C . ILE B 1 46 ? -6.246 -8.024 -3.444 1.00 35.08 43 ILE B C 1
ATOM 1820 O O . ILE B 1 46 ? -6.991 -8.422 -4.340 1.00 32.35 43 ILE B O 1
ATOM 1825 N N . ALA B 1 47 ? -6.472 -8.262 -2.157 1.00 27.86 44 ALA B N 1
ATOM 1826 C CA . ALA B 1 47 ? -7.652 -8.979 -1.694 1.00 30.89 44 ALA B CA 1
ATOM 1827 C C . ALA B 1 47 ? -8.393 -8.196 -0.621 1.00 38.82 44 ALA B C 1
ATOM 1828 O O . ALA B 1 47 ? -7.769 -7.684 0.308 1.00 26.58 44 ALA B O 1
ATOM 1830 N N . LYS B 1 48 ? -9.719 -8.108 -0.731 1.00 30.83 45 LYS B N 1
ATOM 1831 C CA . LYS B 1 48 ? -10.512 -7.562 0.373 1.00 35.62 45 LYS B CA 1
ATOM 1832 C C . LYS B 1 48 ? -10.499 -8.557 1.529 1.00 39.55 45 LYS B C 1
ATOM 1833 O O . LYS B 1 48 ? -10.339 -9.757 1.322 1.00 43.39 45 LYS B O 1
ATOM 1839 N N . CYS B 1 49 ? -10.660 -8.072 2.750 1.00 38.03 46 CYS B N 1
ATOM 1840 C CA . CYS B 1 49 ? -10.731 -8.986 3.880 1.00 41.78 46 CYS B CA 1
ATOM 1841 C C . CYS B 1 49 ? -11.706 -8.485 4.941 1.00 41.27 46 CYS B C 1
ATOM 1842 O O . CYS B 1 49 ? -11.955 -7.280 5.045 1.00 41.87 46 CYS B O 1
ATOM 1845 N N . LYS B 1 50 ? -12.268 -9.417 5.709 1.00 38.88 47 LYS B N 1
ATOM 1846 C CA . LYS B 1 50 ? -13.202 -9.072 6.783 1.00 38.20 47 LYS B CA 1
ATOM 1847 C C . LYS B 1 50 ? -12.707 -9.595 8.125 1.00 36.03 47 LYS B C 1
ATOM 1848 O O . LYS B 1 50 ? -12.057 -10.638 8.188 1.00 40.46 47 LYS B O 1
ATOM 1854 N N . GLY B 1 51 ? -13.007 -8.872 9.198 1.00 32.32 48 GLY B N 1
ATOM 1855 C CA . GLY B 1 51 ? -12.789 -9.394 10.536 1.00 35.12 48 GLY B CA 1
ATOM 1856 C C . GLY B 1 51 ? -11.353 -9.361 11.020 1.00 35.50 48 GLY B C 1
ATOM 1857 O O . GLY B 1 51 ? -10.988 -10.067 11.959 1.00 38.13 48 GLY B O 1
ATOM 1858 N N . ILE B 1 52 ? -10.530 -8.538 10.385 1.00 34.00 49 ILE B N 1
ATOM 1859 C CA . ILE B 1 52 ? -9.147 -8.409 10.817 1.00 37.07 49 ILE B CA 1
ATOM 1860 C C . ILE B 1 52 ? -8.830 -6.982 11.211 1.00 30.80 49 ILE B C 1
ATOM 1861 O O . ILE B 1 52 ? -9.158 -6.044 10.489 1.00 30.93 49 ILE B O 1
ATOM 1866 N N . GLU B 1 53 ? -8.205 -6.835 12.376 1.00 37.44 50 GLU B N 1
ATOM 1867 C CA . GLU B 1 53 ? -7.714 -5.547 12.850 1.00 32.19 50 GLU B CA 1
ATOM 1868 C C . GLU B 1 53 ? -6.237 -5.691 13.195 1.00 29.57 50 GLU B C 1
ATOM 1869 O O . GLU B 1 53 ? -5.799 -6.776 13.559 1.00 33.39 50 GLU B O 1
ATOM 1875 N N . VAL B 1 54 ? -5.477 -4.606 13.071 1.00 26.23 51 VAL B N 1
ATOM 1876 C CA . VAL B 1 54 ? -4.035 -4.625 13.338 1.00 23.62 51 VAL B CA 1
ATOM 1877 C C . VAL B 1 54 ? -3.666 -3.483 14.290 1.00 27.14 51 VAL B C 1
ATOM 1878 O O . VAL B 1 54 ? -4.336 -2.443 14.321 1.00 23.49 51 VAL B O 1
ATOM 1882 N N . ILE B 1 55 ? -2.618 -3.683 15.080 1.00 23.57 52 ILE B N 1
ATOM 1883 C CA . ILE B 1 55 ? -2.111 -2.622 15.945 1.00 24.18 52 ILE B CA 1
ATOM 1884 C C . ILE B 1 55 ? -1.507 -1.498 15.109 1.00 26.59 52 ILE B C 1
ATOM 1885 O O . ILE B 1 55 ? -0.642 -1.727 14.265 1.00 32.86 52 ILE B O 1
ATOM 1890 N N . ALA B 1 56 ? -1.992 -0.286 15.340 1.00 24.13 53 ALA B N 1
ATOM 1891 C CA . ALA B 1 56 ? -1.507 0.902 14.657 1.00 27.56 53 ALA B CA 1
ATOM 1892 C C . ALA B 1 56 ? -1.653 2.104 15.579 1.00 30.02 53 ALA B C 1
ATOM 1893 O O . ALA B 1 56 ? -2.359 2.025 16.577 1.00 37.52 53 ALA B O 1
ATOM 1895 N N . PHE B 1 57 ? -0.993 3.209 15.239 1.00 35.47 54 PHE B N 1
ATOM 1896 C CA . PHE B 1 57 ? -1.162 4.489 15.941 1.00 41.94 54 PHE B CA 1
ATOM 1897 C C . PHE B 1 57 ? -2.403 5.236 15.465 1.00 44.45 54 PHE B C 1
ATOM 1898 O O . PHE B 1 57 ? -2.562 5.448 14.269 1.00 39.79 54 PHE B O 1
ATOM 1906 N N . ASN B 1 58 ? -3.275 5.666 16.376 1.00 50.06 55 ASN B N 1
ATOM 1907 C CA . ASN B 1 58 ? -4.399 6.495 15.941 1.00 51.96 55 ASN B CA 1
ATOM 1908 C C . ASN B 1 58 ? -4.092 7.983 16.079 1.00 53.98 55 ASN B C 1
ATOM 1909 O O . ASN B 1 58 ? -2.927 8.379 16.108 1.00 53.09 55 ASN B O 1
ATOM 1914 N N . SER B 1 59 ? -5.144 8.796 16.153 1.00 60.17 56 SER B N 1
ATOM 1915 C CA . SER B 1 59 ? -5.010 10.248 16.238 1.00 60.47 56 SER B CA 1
ATOM 1916 C C . SER B 1 59 ? -4.100 10.670 17.385 1.00 67.80 56 SER B C 1
ATOM 1917 O O . SER B 1 59 ? -3.243 11.542 17.225 1.00 68.73 56 SER B O 1
ATOM 1920 N N . ASN B 1 60 ? -4.272 10.029 18.536 1.00 65.55 57 ASN B N 1
ATOM 1921 C CA . ASN B 1 60 ? -3.537 10.415 19.732 1.00 69.05 57 ASN B CA 1
ATOM 1922 C C . ASN B 1 60 ? -2.198 9.715 19.892 1.00 66.21 57 ASN B C 1
ATOM 1923 O O . ASN B 1 60 ? -1.641 9.693 20.990 1.00 68.92 57 ASN B O 1
ATOM 1928 N N . TYR B 1 61 ? -1.684 9.159 18.798 1.00 66.89 58 TYR B N 1
ATOM 1929 C CA . TYR B 1 61 ? -0.434 8.406 18.822 1.00 60.73 58 TYR B CA 1
ATOM 1930 C C . TYR B 1 61 ? -0.472 7.340 19.914 1.00 61.85 58 TYR B C 1
ATOM 1931 O O . TYR B 1 61 ? 0.490 7.166 20.668 1.00 58.47 58 TYR B O 1
ATOM 1933 N N . LYS B 1 62 ? -1.605 6.648 20.003 1.00 59.86 59 LYS B N 1
ATOM 1934 C CA . LYS B 1 62 ? -1.758 5.523 20.917 1.00 53.12 59 LYS B CA 1
ATOM 1935 C C . LYS B 1 62 ? -2.065 4.243 20.147 1.00 48.08 59 LYS B C 1
ATOM 1936 O O . LYS B 1 62 ? -2.835 4.258 19.179 1.00 47.01 59 LYS B O 1
ATOM 1942 N N . PHE B 1 63 ? -1.456 3.143 20.579 1.00 43.31 60 PHE B N 1
ATOM 1943 C CA . PHE B 1 63 ? -1.695 1.843 19.968 1.00 41.56 60 PHE B CA 1
ATOM 1944 C C . PHE B 1 63 ? -3.135 1.431 20.171 1.00 42.05 60 PHE B C 1
ATOM 1945 O O . PHE B 1 63 ? -3.618 1.398 21.299 1.00 39.63 60 PHE B O 1
ATOM 1953 N N . LYS B 1 64 ? -3.819 1.134 19.071 1.00 32.82 61 LYS B N 1
ATOM 1954 C CA . LYS B 1 64 ? -5.169 0.584 19.099 1.00 33.97 61 LYS B CA 1
ATOM 1955 C C . LYS B 1 64 ? -5.294 -0.426 17.973 1.00 30.09 61 LYS B C 1
ATOM 1956 O O . LYS B 1 64 ? -4.648 -0.275 16.941 1.00 29.28 61 LYS B O 1
ATOM 1962 N N . PHE B 1 65 ? -6.126 -1.442 18.160 1.00 29.20 62 PHE B N 1
ATOM 1963 C CA . PHE B 1 65 ? -6.524 -2.284 17.040 1.00 31.53 62 PHE B CA 1
ATOM 1964 C C . PHE B 1 65 ? -7.345 -1.463 16.056 1.00 32.27 62 PHE B C 1
ATOM 1965 O O . PHE B 1 65 ? -8.394 -0.931 16.411 1.00 33.63 62 PHE B O 1
ATOM 1973 N N . MET B 1 66 ? -6.839 -1.343 14.830 1.00 30.00 63 MET B N 1
ATOM 1974 C CA . MET B 1 66 ? -7.517 -0.616 13.753 1.00 27.55 63 MET B CA 1
ATOM 1975 C C . MET B 1 66 ? -7.944 -1.578 12.651 1.00 27.73 63 MET B C 1
ATOM 1976 O O . MET B 1 66 ? -7.193 -2.487 12.311 1.00 26.25 63 MET B O 1
ATOM 1981 N N . PRO B 1 67 ? -9.129 -1.358 12.067 1.00 31.44 64 PRO B N 1
ATOM 1982 C CA . PRO B 1 67 ? -9.641 -2.177 10.955 1.00 28.95 64 PRO B CA 1
ATOM 1983 C C . PRO B 1 67 ? -8.715 -2.231 9.746 1.00 26.98 64 PRO B C 1
ATOM 1984 O O . PRO B 1 67 ? -8.159 -1.213 9.346 1.00 27.87 64 PRO B O 1
ATOM 1988 N N . VAL B 1 68 ? -8.572 -3.420 9.167 1.00 27.71 65 VAL B N 1
ATOM 1989 C CA . VAL B 1 68 ? -7.868 -3.601 7.907 1.00 29.64 65 VAL B CA 1
ATOM 1990 C C . VAL B 1 68 ? -8.911 -3.877 6.800 1.00 26.50 65 VAL B C 1
ATOM 1991 O O . VAL B 1 68 ? -9.771 -4.739 6.958 1.00 28.52 65 VAL B O 1
ATOM 1995 N N . SER B 1 69 ? -8.849 -3.142 5.696 1.00 27.65 66 SER B N 1
ATOM 1996 C CA . SER B 1 69 ? -9.878 -3.268 4.654 1.00 28.71 66 SER B CA 1
ATOM 1997 C C . SER B 1 69 ? -9.472 -4.163 3.486 1.00 33.82 66 SER B C 1
ATOM 1998 O O . SER B 1 69 ? -10.328 -4.728 2.780 1.00 31.64 66 SER B O 1
ATOM 2001 N N . GLU B 1 70 ? -8.169 -4.267 3.252 1.00 26.73 67 GLU B N 1
ATOM 2002 C CA . GLU B 1 70 ? -7.670 -5.145 2.203 1.00 30.03 67 GLU B CA 1
ATOM 2003 C C . GLU B 1 70 ? -6.197 -5.430 2.452 1.00 33.87 67 GLU B C 1
ATOM 2004 O O . GLU B 1 70 ? -5.548 -4.761 3.272 1.00 26.33 67 GLU B O 1
ATOM 2010 N N . VAL B 1 71 ? -5.684 -6.464 1.798 1.00 24.93 68 VAL B N 1
ATOM 2011 C CA . VAL B 1 71 ? -4.272 -6.802 1.913 1.00 24.96 68 VAL B CA 1
ATOM 2012 C C . VAL B 1 71 ? -3.712 -6.945 0.510 1.00 28.54 68 VAL B C 1
ATOM 2013 O O . VAL B 1 71 ? -4.470 -7.157 -0.441 1.00 28.44 68 VAL B O 1
ATOM 2017 N N . SER B 1 72 ? -2.397 -6.826 0.369 1.00 26.83 69 SER B N 1
ATOM 2018 C CA . SER B 1 72 ? -1.793 -6.981 -0.945 1.00 28.16 69 SER B CA 1
ATOM 2019 C C . SER B 1 72 ? -0.369 -7.499 -0.859 1.00 32.32 69 SER B C 1
ATOM 2020 O O . SER B 1 72 ? 0.274 -7.447 0.203 1.00 25.82 69 SER B O 1
ATOM 2023 N N . ARG B 1 73 ? 0.104 -8.013 -1.985 1.00 24.06 70 ARG B N 1
ATOM 2024 C CA . ARG B 1 73 ? 1.482 -8.483 -2.148 1.00 24.18 70 ARG B CA 1
ATOM 2025 C C . ARG B 1 73 ? 1.969 -8.196 -3.570 1.00 30.77 70 ARG B C 1
ATOM 2026 O O . ARG B 1 73 ? 1.162 -8.149 -4.511 1.00 27.65 70 ARG B O 1
ATOM 2034 N N . HIS B 1 74 ? 3.279 -7.997 -3.722 1.00 32.16 71 HIS B N 1
ATOM 2035 C CA . HIS B 1 74 ? 3.896 -7.872 -5.046 1.00 31.19 71 HIS B CA 1
ATOM 2036 C C . HIS B 1 74 ? 5.319 -8.412 -5.022 1.00 33.31 71 HIS B C 1
ATOM 2037 O O . HIS B 1 74 ? 6.001 -8.336 -3.992 1.00 29.83 71 HIS B O 1
ATOM 2044 N N . PRO B 1 75 ? 5.767 -8.984 -6.154 1.00 34.83 72 PRO B N 1
ATOM 2045 C CA . PRO B 1 75 ? 7.129 -9.508 -6.287 1.00 32.72 72 PRO B CA 1
ATOM 2046 C C . PRO B 1 75 ? 8.176 -8.437 -6.061 1.00 30.42 72 PRO B C 1
ATOM 2047 O O . PRO B 1 75 ? 8.045 -7.329 -6.582 1.00 33.53 72 PRO B O 1
ATOM 2051 N N . VAL B 1 76 ? 9.193 -8.773 -5.278 1.00 33.49 73 VAL B N 1
ATOM 2052 C CA . VAL B 1 76 ? 10.343 -7.899 -5.060 1.00 38.49 73 VAL B CA 1
ATOM 2053 C C . VAL B 1 76 ? 11.631 -8.727 -5.184 1.00 33.82 73 VAL B C 1
ATOM 2054 O O . VAL B 1 76 ? 11.685 -9.865 -4.731 1.00 36.92 73 VAL B O 1
ATOM 2058 N N . SER B 1 77 ? 12.659 -8.168 -5.817 1.00 38.09 74 SER B N 1
ATOM 2059 C CA . SER B 1 77 ? 13.912 -8.903 -6.018 1.00 41.55 74 SER B CA 1
ATOM 2060 C C . SER B 1 77 ? 14.974 -8.634 -4.945 1.00 40.67 74 SER B C 1
ATOM 2061 O O . SER B 1 77 ? 15.736 -9.531 -4.577 1.00 37.16 74 SER B O 1
ATOM 2064 N N . GLU B 1 78 ? 15.032 -7.405 -4.441 1.00 41.85 75 GLU B N 1
ATOM 2065 C CA . GLU B 1 78 ? 16.091 -7.046 -3.508 1.00 40.95 75 GLU B CA 1
ATOM 2066 C C . GLU B 1 78 ? 15.601 -6.195 -2.343 1.00 44.20 75 GLU B C 1
ATOM 2067 O O . GLU B 1 78 ? 14.731 -5.332 -2.495 1.00 40.39 75 GLU B O 1
ATOM 2073 N N . MET B 1 79 ? 16.167 -6.451 -1.172 1.00 39.53 76 MET B N 1
ATOM 2074 C CA . MET B 1 79 ? 15.906 -5.616 -0.012 1.00 38.11 76 MET B CA 1
ATOM 2075 C C . MET B 1 79 ? 17.213 -5.182 0.637 1.00 39.42 76 MET B C 1
ATOM 2076 O O . MET B 1 79 ? 18.264 -5.784 0.386 1.00 35.32 76 MET B O 1
ATOM 2081 N N . PHE B 1 80 ? 17.135 -4.135 1.457 1.00 29.89 77 PHE B N 1
ATOM 2082 C CA . PHE B 1 80 ? 18.286 -3.623 2.193 1.00 38.07 77 PHE B CA 1
ATOM 2083 C C . PHE B 1 80 ? 18.218 -4.013 3.663 1.00 36.99 77 PHE B C 1
ATOM 2084 O O . PHE B 1 80 ? 17.257 -3.682 4.360 1.00 36.64 77 PHE B O 1
ATOM 2092 N N . GLU B 1 81 ? 19.234 -4.721 4.134 1.00 30.69 78 GLU B N 1
ATOM 2093 C CA . GLU B 1 81 ? 19.357 -4.990 5.552 1.00 32.66 78 GLU B CA 1
ATOM 2094 C C . GLU B 1 81 ? 20.198 -3.887 6.192 1.00 35.35 78 GLU B C 1
ATOM 2095 O O . GLU B 1 81 ? 21.389 -3.770 5.916 1.00 37.24 78 GLU B O 1
ATOM 2101 N N . ILE B 1 82 ? 19.563 -3.061 7.018 1.00 35.42 79 ILE B N 1
ATOM 2102 C CA . ILE B 1 82 ? 20.263 -2.030 7.774 1.00 31.48 79 ILE B CA 1
ATOM 2103 C C . ILE B 1 82 ? 20.609 -2.573 9.154 1.00 30.29 79 ILE B C 1
ATOM 2104 O O . ILE B 1 82 ? 19.738 -3.085 9.847 1.00 34.02 79 ILE B O 1
ATOM 2109 N N . VAL B 1 83 ? 21.877 -2.480 9.543 1.00 29.57 80 VAL B N 1
ATOM 2110 C CA . VAL B 1 83 ? 22.305 -2.900 10.879 1.00 29.04 80 VAL B CA 1
ATOM 2111 C C . VAL B 1 83 ? 22.851 -1.701 11.652 1.00 30.32 80 VAL B C 1
ATOM 2112 O O . VAL B 1 83 ? 23.727 -0.986 11.153 1.00 27.89 80 VAL B O 1
ATOM 2116 N N . VAL B 1 84 ? 22.337 -1.467 12.860 1.00 30.27 81 VAL B N 1
ATOM 2117 C CA . VAL B 1 84 ? 22.823 -0.355 13.665 1.00 30.50 81 VAL B CA 1
ATOM 2118 C C . VAL B 1 84 ? 23.460 -0.871 14.957 1.00 31.06 81 VAL B C 1
ATOM 2119 O O . VAL B 1 84 ? 23.373 -2.063 15.265 1.00 31.12 81 VAL B O 1
ATOM 2123 N N . GLU B 1 85 ? 24.097 0.023 15.711 1.00 39.19 82 GLU B N 1
ATOM 2124 C CA . GLU B 1 85 ? 24.794 -0.390 16.931 1.00 36.10 82 GLU B CA 1
ATOM 2125 C C . GLU B 1 85 ? 23.819 -1.039 17.905 1.00 37.72 82 GLU B C 1
ATOM 2126 O O . GLU B 1 85 ? 22.656 -0.646 17.991 1.00 38.58 82 GLU B O 1
ATOM 2132 N N . GLY B 1 86 ? 24.295 -2.063 18.606 1.00 42.18 83 GLY B N 1
ATOM 2133 C CA . GLY B 1 86 ? 23.430 -2.908 19.410 1.00 42.57 83 GLY B CA 1
ATOM 2134 C C . GLY B 1 86 ? 22.898 -4.047 18.559 1.00 44.97 83 GLY B C 1
ATOM 2135 O O . GLY B 1 86 ? 22.057 -4.832 18.998 1.00 47.15 83 GLY B O 1
ATOM 2136 N N . ASN B 1 87 ? 23.402 -4.125 17.329 1.00 42.26 84 ASN B N 1
ATOM 2137 C CA . ASN B 1 87 ? 22.996 -5.133 16.357 1.00 43.51 84 ASN B CA 1
ATOM 2138 C C . ASN B 1 87 ? 21.481 -5.224 16.177 1.00 39.44 84 ASN B C 1
ATOM 2139 O O . ASN B 1 87 ? 20.953 -6.306 15.941 1.00 47.72 84 ASN B O 1
ATOM 2144 N N . LYS B 1 88 ? 20.782 -4.096 16.298 1.00 37.63 85 LYS B N 1
ATOM 2145 C CA . LYS B 1 88 ? 19.397 -4.030 15.835 1.00 37.55 85 LYS B CA 1
ATOM 2146 C C . LYS B 1 88 ? 19.426 -3.975 14.324 1.00 35.45 85 LYS B C 1
ATOM 2147 O O . LYS B 1 88 ? 20.279 -3.310 13.743 1.00 35.16 85 LYS B O 1
ATOM 2153 N N . LYS B 1 89 ? 18.495 -4.651 13.673 1.00 33.15 86 LYS B N 1
ATOM 2154 C CA . LYS B 1 89 ? 18.493 -4.611 12.228 1.00 33.39 86 LYS B CA 1
ATOM 2155 C C . LYS B 1 89 ? 17.083 -4.642 11.655 1.00 33.21 86 LYS B C 1
ATOM 2156 O O . LYS B 1 89 ? 16.147 -5.130 12.286 1.00 30.63 86 LYS B O 1
ATOM 2162 N N . VAL B 1 90 ? 16.941 -4.092 10.458 1.00 30.64 87 VAL B N 1
ATOM 2163 C CA . VAL B 1 90 ? 15.672 -4.119 9.756 1.00 32.18 87 VAL B CA 1
ATOM 2164 C C . VAL B 1 90 ? 15.924 -4.446 8.291 1.00 32.49 87 VAL B C 1
ATOM 2165 O O . VAL B 1 90 ? 17.004 -4.192 7.763 1.00 31.33 87 VAL B O 1
ATOM 2169 N N . ARG B 1 91 ? 14.923 -5.030 7.649 1.00 35.26 88 ARG B N 1
ATOM 2170 C CA . ARG B 1 91 ? 15.018 -5.439 6.259 1.00 38.51 88 ARG B CA 1
ATOM 2171 C C . ARG B 1 91 ? 13.935 -4.698 5.484 1.00 35.71 88 ARG B C 1
ATOM 2172 O O . ARG B 1 91 ? 12.758 -4.925 5.730 1.00 36.20 88 ARG B O 1
ATOM 2180 N N . VAL B 1 92 ? 14.314 -3.790 4.583 1.00 32.34 89 VAL B N 1
ATOM 2181 C CA . VAL B 1 92 ? 13.317 -2.997 3.851 1.00 34.76 89 VAL B CA 1
ATOM 2182 C C . VAL B 1 92 ? 13.654 -2.753 2.393 1.00 39.90 89 VAL B C 1
ATOM 2183 O O . VAL B 1 92 ? 14.818 -2.794 1.993 1.00 38.73 89 VAL B O 1
ATOM 2187 N N . THR B 1 93 ? 12.616 -2.485 1.606 1.00 32.50 90 THR B N 1
ATOM 2188 C CA . THR B 1 93 ? 12.770 -2.191 0.194 1.00 38.10 90 THR B CA 1
ATOM 2189 C C . THR B 1 93 ? 13.353 -0.806 -0.005 1.00 39.99 90 THR B C 1
ATOM 2190 O O . THR B 1 93 ? 13.310 0.042 0.884 1.00 42.10 90 THR B O 1
ATOM 2194 N N . ARG B 1 94 ? 13.881 -0.596 -1.201 1.00 40.94 91 ARG B N 1
ATOM 2195 C CA . ARG B 1 94 ? 14.635 0.595 -1.569 1.00 45.82 91 ARG B CA 1
ATOM 2196 C C . ARG B 1 94 ? 13.878 1.900 -1.359 1.00 45.55 91 ARG B C 1
ATOM 2197 O O . ARG B 1 94 ? 14.470 2.922 -1.004 1.00 47.56 91 ARG B O 1
ATOM 2205 N N . SER B 1 95 ? 12.567 1.857 -1.570 1.00 46.47 92 SER B N 1
ATOM 2206 C CA . SER B 1 95 ? 11.767 3.071 -1.620 1.00 48.59 92 SER B CA 1
ATOM 2207 C C . SER B 1 95 ? 11.542 3.719 -0.254 1.00 46.47 92 SER B C 1
ATOM 2208 O O . SER B 1 95 ? 11.110 4.856 -0.189 1.00 49.49 92 SER B O 1
ATOM 2211 N N . HIS B 1 96 ? 11.850 3.016 0.831 1.00 41.40 93 HIS B N 1
ATOM 2212 C CA . HIS B 1 96 ? 11.612 3.554 2.172 1.00 34.69 93 HIS B CA 1
ATOM 2213 C C . HIS B 1 96 ? 12.594 4.628 2.595 1.00 36.32 93 HIS B C 1
ATOM 2214 O O . HIS B 1 96 ? 13.726 4.673 2.112 1.00 37.57 93 HIS B O 1
ATOM 2221 N N . SER B 1 97 ? 12.146 5.479 3.515 1.00 31.59 94 SER B N 1
ATOM 2222 C CA . SER B 1 97 ? 12.985 6.516 4.113 1.00 33.30 94 SER B CA 1
ATOM 2223 C C . SER B 1 97 ? 13.002 6.390 5.630 1.00 31.08 94 SER B C 1
ATOM 2224 O O . SER B 1 97 ? 12.018 5.964 6.238 1.00 28.56 94 SER B O 1
ATOM 2227 N N . VAL B 1 98 ? 14.120 6.773 6.238 1.00 32.60 95 VAL B N 1
ATOM 2228 C CA . VAL B 1 98 ? 14.245 6.759 7.693 1.00 28.67 95 VAL B CA 1
ATOM 2229 C C . VAL B 1 98 ? 14.917 8.043 8.189 1.00 32.74 95 VAL B C 1
ATOM 2230 O O . VAL B 1 98 ? 15.735 8.640 7.482 1.00 31.78 95 VAL B O 1
ATOM 2234 N N . PHE B 1 99 ? 14.569 8.475 9.398 1.00 33.37 96 PHE B N 1
ATOM 2235 C CA . PHE B 1 99 ? 15.122 9.721 9.926 1.00 32.79 96 PHE B CA 1
ATOM 2236 C C . PHE B 1 99 ? 16.597 9.577 10.246 1.00 31.48 96 PHE B C 1
ATOM 2237 O O . PHE B 1 99 ? 16.999 8.682 10.985 1.00 28.58 96 PHE B O 1
ATOM 2245 N N . THR B 1 100 ? 17.391 10.477 9.680 1.00 33.03 97 THR B N 1
ATOM 2246 C CA . THR B 1 100 ? 18.839 10.453 9.828 1.00 32.48 97 THR B CA 1
ATOM 2247 C C . THR B 1 100 ? 19.339 11.840 10.220 1.00 37.25 97 THR B C 1
ATOM 2248 O O . THR B 1 100 ? 18.693 12.840 9.909 1.00 36.70 97 THR B O 1
ATOM 2252 N N . ILE B 1 101 ? 20.487 11.917 10.886 1.00 32.42 98 ILE B N 1
ATOM 2253 C CA . ILE B 1 101 ? 21.141 13.213 11.031 1.00 34.74 98 ILE B CA 1
ATOM 2254 C C . ILE B 1 101 ? 21.909 13.578 9.771 1.00 32.27 98 ILE B C 1
ATOM 2255 O O . ILE B 1 101 ? 22.872 12.907 9.407 1.00 35.65 98 ILE B O 1
ATOM 2260 N N . ARG B 1 102 ? 21.502 14.657 9.123 1.00 34.22 99 ARG B N 1
ATOM 2261 C CA . ARG B 1 102 ? 22.218 15.158 7.960 1.00 38.41 99 ARG B CA 1
ATOM 2262 C C . ARG B 1 102 ? 22.343 16.669 8.077 1.00 35.38 99 ARG B C 1
ATOM 2263 O O . ARG B 1 102 ? 21.347 17.354 8.308 1.00 36.39 99 ARG B O 1
ATOM 2271 N N . ASP B 1 103 ? 23.565 17.176 7.928 1.00 37.66 100 ASP B N 1
ATOM 2272 C CA . ASP B 1 103 ? 23.823 18.607 8.042 1.00 43.03 100 ASP B CA 1
ATOM 2273 C C . ASP B 1 103 ? 23.208 19.178 9.323 1.00 41.88 100 ASP B C 1
ATOM 2274 O O . ASP B 1 103 ? 22.473 20.166 9.279 1.00 41.25 100 ASP B O 1
ATOM 2279 N N . ASN B 1 104 ? 23.483 18.508 10.444 1.00 42.70 101 ASN B N 1
ATOM 2280 C CA . ASN B 1 104 ? 23.092 18.952 11.784 1.00 40.60 101 ASN B CA 1
ATOM 2281 C C . ASN B 1 104 ? 21.596 18.909 12.074 1.00 41.47 101 ASN B C 1
ATOM 2282 O O . ASN B 1 104 ? 21.157 19.385 13.114 1.00 37.72 101 ASN B O 1
ATOM 2287 N N . GLU B 1 105 ? 20.816 18.324 11.170 1.00 39.26 102 GLU B N 1
ATOM 2288 C CA . GLU B 1 105 ? 19.377 18.237 11.364 1.00 39.13 102 GLU B CA 1
ATOM 2289 C C . GLU B 1 105 ? 18.871 16.817 11.154 1.00 38.83 102 GLU B C 1
ATOM 2290 O O . GLU B 1 105 ? 19.533 15.998 10.531 1.00 37.27 102 GLU B O 1
ATOM 2296 N N . VAL B 1 106 ? 17.692 16.537 11.688 1.00 36.73 103 VAL B N 1
ATOM 2297 C CA . VAL B 1 106 ? 17.028 15.266 11.461 1.00 37.45 103 VAL B CA 1
ATOM 2298 C C . VAL B 1 106 ? 16.186 15.353 10.186 1.00 41.52 103 VAL B C 1
ATOM 2299 O O . VAL B 1 106 ? 15.293 16.186 10.089 1.00 39.33 103 VAL B O 1
ATOM 2303 N N . VAL B 1 107 ? 16.484 14.509 9.204 1.00 40.98 104 VAL B N 1
ATOM 2304 C CA . VAL B 1 107 ? 15.743 14.517 7.940 1.00 39.65 104 VAL B CA 1
ATOM 2305 C C . VAL B 1 107 ? 15.488 13.096 7.451 1.00 39.54 104 VAL B C 1
ATOM 2306 O O . VAL B 1 107 ? 16.282 12.198 7.719 1.00 40.79 104 VAL B O 1
ATOM 2310 N N . PRO B 1 108 ? 14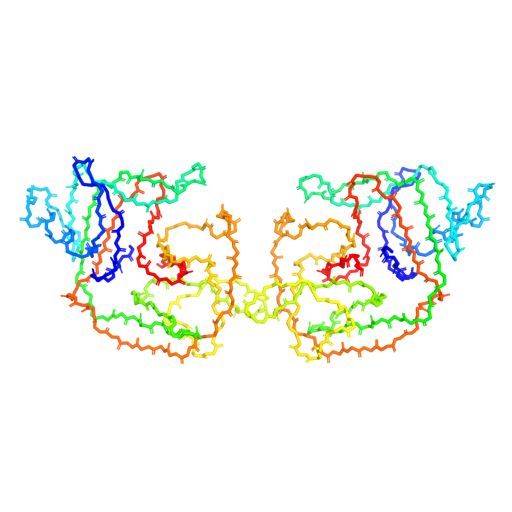.374 12.880 6.739 1.00 40.57 105 PRO B N 1
ATOM 2311 C CA . PRO B 1 108 ? 14.166 11.557 6.137 1.00 39.02 105 PRO B CA 1
ATOM 2312 C C . PRO B 1 108 ? 15.128 11.304 4.989 1.00 37.76 105 PRO B C 1
ATOM 2313 O O . PRO B 1 108 ? 15.181 12.110 4.058 1.00 42.39 105 PRO B O 1
ATOM 2317 N N . ILE B 1 109 ? 15.883 10.209 5.051 1.00 36.16 106 ILE B N 1
ATOM 2318 C CA . ILE B 1 109 ? 16.794 9.854 3.962 1.00 34.70 106 ILE B CA 1
ATOM 2319 C C . ILE B 1 109 ? 16.403 8.493 3.393 1.00 33.59 106 ILE B C 1
ATOM 2320 O O . ILE B 1 109 ? 16.113 7.568 4.152 1.00 32.97 106 ILE B O 1
ATOM 2325 N N . ARG B 1 110 ? 16.392 8.378 2.066 1.00 35.32 107 ARG B N 1
ATOM 2326 C CA . ARG B 1 110 ? 16.086 7.121 1.394 1.00 34.36 107 ARG B CA 1
ATOM 2327 C C . ARG B 1 110 ? 17.094 6.061 1.777 1.00 35.99 107 ARG B C 1
ATOM 2328 O O . ARG B 1 110 ? 18.290 6.341 1.857 1.00 34.19 107 ARG B O 1
ATOM 2336 N N . VAL B 1 111 ? 16.611 4.841 1.973 1.00 36.22 108 VAL B N 1
ATOM 2337 C CA . VAL B 1 111 ? 17.434 3.753 2.476 1.00 40.14 108 VAL B CA 1
ATOM 2338 C C . VAL B 1 111 ? 18.631 3.474 1.564 1.00 41.07 108 VAL B C 1
ATOM 2339 O O . VAL B 1 111 ? 19.695 3.071 2.042 1.00 34.69 108 VAL B O 1
ATOM 2343 N N . ASP B 1 112 ? 18.483 3.733 0.265 1.00 38.47 109 ASP B N 1
ATOM 2344 C CA . ASP B 1 112 ? 19.564 3.433 -0.676 1.00 39.32 109 ASP B CA 1
ATOM 2345 C C . ASP B 1 112 ? 20.559 4.586 -0.748 1.00 33.00 109 ASP B C 1
ATOM 2346 O O . ASP B 1 112 ? 21.526 4.543 -1.501 1.00 36.58 109 ASP B O 1
ATOM 2351 N N . GLU B 1 113 ? 20.326 5.619 0.049 1.00 36.06 110 GLU B N 1
ATOM 2352 C CA . GLU B 1 113 ? 21.280 6.714 0.140 1.00 33.76 110 GLU B CA 1
ATOM 2353 C C . GLU B 1 113 ? 21.949 6.740 1.509 1.00 34.25 110 GLU B C 1
ATOM 2354 O O . GLU B 1 113 ? 22.681 7.673 1.829 1.00 34.12 110 GLU B O 1
ATOM 2360 N N . LEU B 1 114 ? 21.693 5.720 2.319 1.00 34.19 111 LEU B N 1
ATOM 2361 C CA . LEU B 1 114 ? 22.300 5.661 3.650 1.00 33.49 111 LEU B CA 1
ATOM 2362 C C . LEU B 1 114 ? 23.757 5.209 3.557 1.00 37.09 111 LEU B C 1
ATOM 2363 O O . LEU B 1 114 ? 24.144 4.503 2.622 1.00 35.88 111 LEU B O 1
ATOM 2368 N N . LYS B 1 115 ? 24.566 5.631 4.521 1.00 34.66 112 LYS B N 1
ATOM 2369 C CA . LYS B 1 115 ? 25.973 5.255 4.542 1.00 35.71 112 LYS B CA 1
ATOM 2370 C C . LYS B 1 115 ? 26.337 4.666 5.894 1.00 32.71 112 LYS B C 1
ATOM 2371 O O . LYS B 1 115 ? 25.756 5.035 6.910 1.00 29.21 112 LYS B O 1
ATOM 2377 N N . VAL B 1 116 ? 27.274 3.724 5.900 1.00 30.84 113 VAL B N 1
ATOM 2378 C CA . VAL B 1 116 ? 27.806 3.207 7.149 1.00 35.52 113 VAL B CA 1
ATOM 2379 C C . VAL B 1 116 ? 28.316 4.397 7.955 1.00 26.29 113 VAL B C 1
ATOM 2380 O O . VAL B 1 116 ? 29.026 5.246 7.426 1.00 33.60 113 VAL B O 1
ATOM 2384 N N . GLY B 1 117 ? 27.924 4.488 9.214 1.00 27.72 114 GLY B N 1
ATOM 2385 C CA . GLY B 1 117 ? 28.331 5.622 10.026 1.00 29.28 114 GLY B CA 1
ATOM 2386 C C . GLY B 1 117 ? 27.239 6.658 10.209 1.00 28.98 114 GLY B C 1
ATOM 2387 O O . GLY B 1 117 ? 27.300 7.466 11.132 1.00 28.57 114 GLY B O 1
ATOM 2388 N N . ASP B 1 118 ? 26.242 6.648 9.328 1.00 32.73 115 ASP B N 1
ATOM 2389 C CA . ASP B 1 118 ? 25.091 7.544 9.481 1.00 31.80 115 ASP B CA 1
ATOM 2390 C C . ASP B 1 118 ? 24.436 7.323 10.839 1.00 30.82 115 ASP B C 1
ATOM 2391 O O . ASP B 1 118 ? 24.362 6.191 11.326 1.00 29.02 115 ASP B O 1
ATOM 2396 N N . ILE B 1 119 ? 23.966 8.404 11.451 1.00 27.04 116 ILE B N 1
ATOM 2397 C CA . ILE B 1 119 ? 23.262 8.299 12.718 1.00 27.87 116 ILE B CA 1
ATOM 2398 C C . ILE B 1 119 ? 21.766 8.264 12.461 1.00 30.01 116 ILE B C 1
ATOM 2399 O O . ILE B 1 119 ? 21.199 9.238 11.981 1.00 28.49 116 ILE B O 1
ATOM 2404 N N . LEU B 1 120 ? 21.137 7.134 12.758 1.00 29.26 117 LEU B N 1
ATOM 2405 C CA . LEU B 1 120 ? 19.692 7.015 12.617 1.00 31.16 117 LEU B CA 1
ATOM 2406 C C . LEU B 1 120 ? 18.984 7.370 13.913 1.00 34.16 117 LEU B C 1
ATOM 2407 O O . LEU B 1 120 ? 19.507 7.159 15.008 1.00 31.59 117 LEU B O 1
ATOM 2412 N N . VAL B 1 121 ? 17.783 7.906 13.775 1.00 33.26 118 VAL B N 1
ATOM 2413 C CA . VAL B 1 121 ? 16.969 8.255 14.920 1.00 33.74 118 VAL B CA 1
ATOM 2414 C C . VAL B 1 121 ? 15.876 7.215 15.056 1.00 37.73 118 VAL B C 1
ATOM 2415 O O . VAL B 1 121 ? 14.971 7.145 14.225 1.00 34.61 118 VAL B O 1
ATOM 2419 N N . LEU B 1 122 ? 15.978 6.389 16.089 1.00 32.62 119 LEU B N 1
ATOM 2420 C CA . LEU B 1 122 ? 14.986 5.359 16.321 1.00 28.94 119 LEU B CA 1
ATOM 2421 C C . LEU B 1 122 ? 14.078 5.799 17.443 1.00 39.46 119 LEU B C 1
ATOM 2422 O O . LEU B 1 122 ? 14.415 6.710 18.204 1.00 33.94 119 LEU B O 1
ATOM 2427 N N . ALA B 1 123 ? 12.920 5.162 17.543 1.00 36.77 120 ALA B N 1
ATOM 2428 C CA . ALA B 1 123 ? 12.068 5.358 18.705 1.00 44.93 120 ALA B CA 1
ATOM 2429 C C . ALA B 1 123 ? 12.546 4.415 19.795 1.00 42.24 120 ALA B C 1
ATOM 2430 O O . ALA B 1 123 ? 13.104 3.365 19.493 1.00 39.21 120 ALA B O 1
ATOM 2432 N N . LYS B 1 124 ? 12.333 4.773 21.057 1.00 43.57 121 LYS B N 1
ATOM 2433 C CA . LYS B 1 124 ? 12.772 3.896 22.135 1.00 45.90 121 LYS B CA 1
ATOM 2434 C C . LYS B 1 124 ? 11.726 2.818 22.446 1.00 48.07 121 LYS B C 1
ATOM 2435 O O . LYS B 1 124 ? 11.694 2.267 23.541 1.00 55.10 121 LYS B O 1
ATOM 2441 N N . ARG B 1 125 ? 10.887 2.495 21.469 1.00 46.90 122 ARG B N 1
ATOM 2442 C CA . ARG B 1 125 ? 9.936 1.406 21.633 1.00 38.31 122 ARG B CA 1
ATOM 2443 C C . ARG B 1 125 ? 10.512 0.102 21.093 1.00 35.56 122 ARG B C 1
ATOM 2444 O O . ARG B 1 125 ? 11.536 0.088 20.414 1.00 37.12 122 ARG B O 1
ATOM 2452 N N . ILE B 1 126 ? 9.835 -0.996 21.400 1.00 37.69 123 ILE B N 1
ATOM 2453 C CA . ILE B 1 126 ? 10.249 -2.325 20.976 1.00 35.99 123 ILE B CA 1
ATOM 2454 C C . ILE B 1 126 ? 9.821 -2.635 19.527 1.00 37.98 123 ILE B C 1
ATOM 2455 O O . ILE B 1 126 ? 10.490 -3.391 18.813 1.00 32.22 123 ILE B O 1
ATOM 2460 N N . THR B 1 127 ? 8.728 -2.023 19.087 1.00 32.29 124 THR B N 1
ATOM 2461 C CA . THR B 1 127 ? 8.162 -2.319 17.771 1.00 33.65 124 THR B CA 1
ATOM 2462 C C . THR B 1 127 ? 8.582 -1.336 16.678 1.00 33.30 124 THR B C 1
ATOM 2463 O O . THR B 1 127 ? 8.829 -0.164 16.949 1.00 30.51 124 THR B O 1
ATOM 2467 N N . ASN B 1 128 ? 8.667 -1.824 15.440 1.00 31.25 125 ASN B N 1
ATOM 2468 C CA . ASN B 1 128 ? 8.866 -0.954 14.284 1.00 27.41 125 ASN B CA 1
ATOM 2469 C C . ASN B 1 128 ? 7.525 -0.401 13.819 1.00 30.95 125 ASN B C 1
ATOM 2470 O O . ASN B 1 128 ? 6.491 -1.064 13.973 1.00 28.90 125 ASN B O 1
ATOM 2475 N N . ILE B 1 129 ? 7.544 0.793 13.235 1.00 30.63 126 ILE B N 1
ATOM 2476 C CA . ILE B 1 129 ? 6.343 1.376 12.635 1.00 33.47 126 ILE B CA 1
ATOM 2477 C C . ILE B 1 129 ? 6.559 1.597 11.140 1.00 30.68 126 ILE B C 1
ATOM 2478 O O . ILE B 1 129 ? 7.569 2.175 10.724 1.00 29.32 126 ILE B O 1
ATOM 2483 N N . TYR B 1 130 ? 5.622 1.101 10.337 1.00 30.79 127 TYR B N 1
ATOM 2484 C CA . TYR B 1 130 ? 5.558 1.419 8.912 1.00 26.98 127 TYR B CA 1
ATOM 2485 C C . TYR B 1 130 ? 4.455 2.459 8.702 1.00 30.72 127 TYR B C 1
ATOM 2486 O O . TYR B 1 130 ? 3.324 2.243 9.119 1.00 29.79 127 TYR B O 1
ATOM 2495 N N . THR B 1 131 ? 4.771 3.584 8.069 1.00 29.61 128 THR B N 1
ATOM 2496 C CA . THR B 1 131 ? 3.820 4.694 8.027 1.00 35.45 128 THR B CA 1
ATOM 2497 C C . THR B 1 131 ? 3.790 5.446 6.690 1.00 45.08 128 THR B C 1
ATOM 2498 O O . THR B 1 131 ? 4.787 5.478 5.968 1.00 40.53 128 THR B O 1
ATOM 2502 N N . ASN B 1 132 ? 2.635 6.041 6.375 1.00 52.96 129 ASN B N 1
ATOM 2503 C CA . ASN B 1 132 ? 2.458 6.926 5.212 1.00 52.78 129 ASN B CA 1
ATOM 2504 C C . ASN B 1 132 ? 2.523 8.402 5.599 1.00 58.45 129 ASN B C 1
ATOM 2505 O O . ASN B 1 132 ? 2.943 9.256 4.814 1.00 65.04 129 ASN B O 1
ATOM 2510 N N . ARG B 1 133 ? 2.075 8.685 6.817 1.00 57.30 130 ARG B N 1
ATOM 2511 C CA . ARG B 1 133 ? 2.072 10.030 7.384 1.00 62.16 130 ARG B CA 1
ATOM 2512 C C . ARG B 1 133 ? 3.317 10.240 8.251 1.00 66.65 130 ARG B C 1
ATOM 2513 O O . ARG B 1 133 ? 4.091 9.313 8.472 1.00 61.45 130 ARG B O 1
ATOM 2521 N N . LYS B 1 134 ? 3.523 11.456 8.736 1.00 70.39 131 LYS B N 1
ATOM 2522 C CA . LYS B 1 134 ? 4.627 11.701 9.656 1.00 71.04 131 LYS B CA 1
ATOM 2523 C C . LYS B 1 134 ? 4.142 11.687 11.110 1.00 77.77 131 LYS B C 1
ATOM 2524 O O . LYS B 1 134 ? 3.293 12.491 11.511 1.00 81.35 131 LYS B O 1
ATOM 2530 N N . LEU B 1 135 ? 4.683 10.760 11.897 1.00 74.88 132 LEU B N 1
ATOM 2531 C CA . LEU B 1 135 ? 4.175 10.554 13.256 1.00 75.99 132 LEU B CA 1
ATOM 2532 C C . LEU B 1 135 ? 5.208 10.642 14.387 1.00 78.67 132 LEU B C 1
ATOM 2533 O O . LEU B 1 135 ? 4.826 10.621 15.559 1.00 78.39 132 LEU B O 1
ATOM 2538 N N . GLU B 1 136 ? 6.495 10.744 14.047 1.00 75.84 133 GLU B N 1
ATOM 2539 C CA . GLU B 1 136 ? 7.514 11.043 15.054 1.00 73.71 133 GLU B CA 1
ATOM 2540 C C . GLU B 1 136 ? 7.177 12.387 15.700 1.00 79.95 133 GLU B C 1
ATOM 2541 O O . GLU B 1 136 ? 6.505 13.223 15.082 1.00 79.37 133 GLU B O 1
ATOM 2547 N N . LYS B 1 137 ? 7.639 12.574 16.941 1.00 81.78 134 LYS B N 1
ATOM 2548 C CA . LYS B 1 137 ? 7.338 13.745 17.783 1.00 84.11 134 LYS B CA 1
ATOM 2549 C C . LYS B 1 137 ? 5.826 13.734 18.123 1.00 86.09 134 LYS B C 1
ATOM 2550 O O . LYS B 1 137 ? 5.428 13.786 19.301 1.00 86.16 134 LYS B O 1
ATOM 2556 N N . LEU B 1 138 ? 4.998 13.595 17.088 1.00 81.20 135 LEU B N 1
ATOM 2557 C CA . LEU B 1 138 ? 3.581 13.278 17.244 1.00 81.55 135 LEU B CA 1
ATOM 2558 C C . LEU B 1 138 ? 3.435 12.006 18.093 1.00 81.62 135 LEU B C 1
ATOM 2559 O O . LEU B 1 138 ? 2.531 11.890 18.929 1.00 81.36 135 LEU B O 1
ATOM 2564 N N . ILE B 1 139 ? 4.350 11.063 17.876 1.00 81.46 136 ILE B N 1
ATOM 2565 C CA . ILE B 1 139 ? 4.422 9.849 18.683 1.00 81.91 136 ILE B CA 1
ATOM 2566 C C . ILE B 1 139 ? 4.973 10.152 20.071 1.00 79.49 136 ILE B C 1
ATOM 2567 O O . ILE B 1 139 ? 6.087 10.659 20.212 1.00 80.24 136 ILE B O 1
ATOM 2569 N N . ASN B 1 140 ? 4.182 9.839 21.093 1.00 77.24 137 ASN B N 1
ATOM 2570 C CA . ASN B 1 140 ? 4.600 10.033 22.476 1.00 79.35 137 ASN B CA 1
ATOM 2571 C C . ASN B 1 140 ? 5.707 9.057 22.859 1.00 74.94 137 ASN B C 1
ATOM 2572 O O . ASN B 1 140 ? 5.442 7.993 23.418 1.00 75.82 137 ASN B O 1
ATOM 2577 N N . SER B 1 141 ? 6.948 9.424 22.554 1.00 72.05 138 SER B N 1
ATOM 2578 C CA . SER B 1 141 ? 8.073 8.514 22.736 1.00 65.60 138 SER B CA 1
ATOM 2579 C C . SER B 1 141 ? 9.401 9.271 22.801 1.00 63.38 138 SER B C 1
ATOM 2580 O O . SER B 1 141 ? 9.541 10.351 22.221 1.00 59.75 138 SER B O 1
ATOM 2583 N N . ASP B 1 142 ? 10.363 8.711 23.534 1.00 60.39 139 ASP B N 1
ATOM 2584 C CA . ASP B 1 142 ? 11.741 9.186 23.473 1.00 57.84 139 ASP B CA 1
ATOM 2585 C C . ASP B 1 142 ? 12.395 8.650 22.207 1.00 53.37 139 ASP B C 1
ATOM 2586 O O . ASP B 1 142 ? 11.890 7.714 21.588 1.00 51.05 139 ASP B O 1
ATOM 2591 N N . PHE B 1 143 ? 13.521 9.243 21.830 1.00 52.04 140 PHE B N 1
ATOM 2592 C CA . PHE B 1 143 ? 14.249 8.804 20.650 1.00 46.69 140 PHE B CA 1
ATOM 2593 C C . PHE B 1 143 ? 15.678 8.421 21.004 1.00 43.73 140 PHE B C 1
ATOM 2594 O O . PHE B 1 14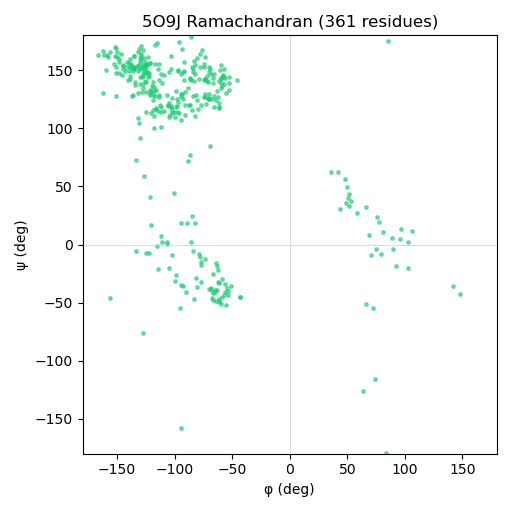3 ? 16.289 9.014 21.890 1.00 39.39 140 PHE B O 1
ATOM 2602 N N . ILE B 1 144 ? 16.200 7.403 20.334 1.00 39.18 141 ILE B N 1
ATOM 2603 C CA . ILE B 1 144 ? 17.599 7.051 20.505 1.00 38.78 141 ILE B CA 1
ATOM 2604 C C . ILE B 1 144 ? 18.343 7.310 19.205 1.00 37.10 141 ILE B C 1
ATOM 2605 O O . ILE B 1 144 ? 17.740 7.338 18.135 1.00 32.69 141 ILE B O 1
ATOM 2610 N N . PHE B 1 145 ? 19.650 7.524 19.312 1.00 28.35 142 PHE B N 1
ATOM 2611 C CA . PHE B 1 145 ? 20.483 7.865 18.166 1.00 37.21 142 PHE B CA 1
ATOM 2612 C C . PHE B 1 145 ? 21.526 6.784 17.961 1.00 38.83 142 PHE B C 1
ATOM 2613 O O . PHE B 1 145 ? 22.428 6.643 18.771 1.00 38.23 142 PHE B O 1
ATOM 2621 N N . LEU B 1 146 ? 21.397 6.018 16.884 1.00 32.76 143 LEU B N 1
ATOM 2622 C CA . LEU B 1 146 ? 22.257 4.865 16.672 1.00 33.21 143 LEU B CA 1
ATOM 2623 C C . LEU B 1 146 ? 22.906 4.897 15.295 1.00 35.18 143 LEU B C 1
ATOM 2624 O O . LEU B 1 146 ? 22.230 5.111 14.274 1.00 28.28 143 LEU B O 1
ATOM 2629 N N . LYS B 1 147 ? 24.220 4.679 15.277 1.00 31.53 144 LYS B N 1
ATOM 2630 C CA . LYS B 1 147 ? 24.998 4.663 14.045 1.00 28.28 144 LYS B CA 1
ATOM 2631 C C . LYS B 1 147 ? 24.752 3.403 13.231 1.00 27.11 144 LYS B C 1
ATOM 2632 O O . LYS B 1 147 ? 24.622 2.310 13.783 1.00 27.39 144 LYS B O 1
ATOM 2638 N N . ILE B 1 148 ? 24.719 3.549 11.915 1.00 26.68 145 ILE B N 1
ATOM 2639 C CA . ILE B 1 148 ? 24.645 2.379 11.044 1.00 26.42 145 ILE B CA 1
ATOM 2640 C C . ILE B 1 148 ? 26.000 1.661 11.014 1.00 25.83 145 ILE B C 1
ATOM 2641 O O . ILE B 1 148 ? 27.039 2.280 10.757 1.00 23.62 145 ILE B O 1
ATOM 2646 N N . LYS B 1 149 ? 25.978 0.360 11.289 1.00 26.90 146 LYS B N 1
ATOM 2647 C CA . LYS B 1 149 ? 27.166 -0.488 11.224 1.00 29.69 146 LYS B CA 1
ATOM 2648 C C . LYS B 1 149 ? 27.325 -1.154 9.862 1.00 35.20 146 LYS B C 1
ATOM 2649 O O . LYS B 1 149 ? 28.446 -1.350 9.378 1.00 29.46 146 LYS B O 1
ATOM 2655 N N . GLU B 1 150 ? 26.196 -1.520 9.259 1.00 26.28 147 GLU B N 1
ATOM 2656 C CA . GLU B 1 150 ? 26.200 -2.285 8.019 1.00 29.89 147 GLU B CA 1
ATOM 2657 C C . GLU B 1 150 ? 24.966 -2.009 7.166 1.00 33.97 147 GLU B C 1
ATOM 2658 O O . GLU B 1 150 ? 23.873 -1.766 7.690 1.00 28.96 147 GLU B O 1
ATOM 2664 N N . ILE B 1 151 ? 25.161 -2.073 5.853 1.00 31.68 148 ILE B N 1
ATOM 2665 C CA . ILE B 1 151 ? 24.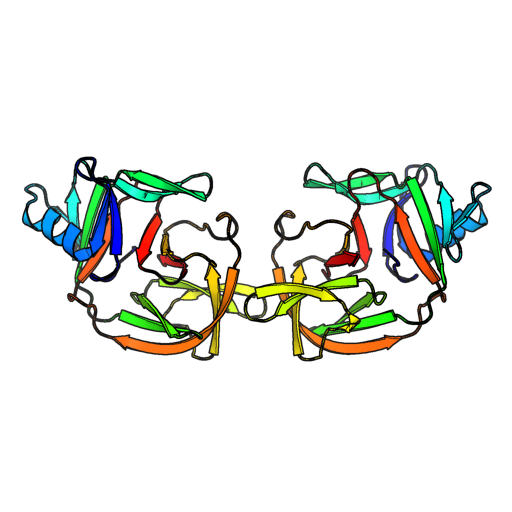082 -2.009 4.883 1.00 34.28 148 ILE B CA 1
ATOM 2666 C C . ILE B 1 151 ? 24.280 -3.146 3.881 1.00 39.32 148 ILE B C 1
ATOM 2667 O O . ILE B 1 151 ? 25.211 -3.121 3.077 1.00 37.99 148 ILE B O 1
ATOM 2672 N N . ASN B 1 152 ? 23.423 -4.158 3.956 1.00 34.42 149 ASN B N 1
ATOM 2673 C CA . ASN B 1 152 ? 23.578 -5.354 3.143 1.00 34.74 149 ASN B CA 1
ATOM 2674 C C . ASN B 1 152 ? 22.419 -5.513 2.187 1.00 38.86 149 ASN B C 1
ATOM 2675 O O . ASN B 1 152 ? 21.270 -5.382 2.592 1.00 35.62 149 ASN B O 1
ATOM 2680 N N . LYS B 1 153 ? 22.715 -5.791 0.924 1.00 37.39 150 LYS B N 1
ATOM 2681 C CA . LYS B 1 153 ? 21.670 -6.179 -0.008 1.00 39.97 150 LYS B CA 1
ATOM 2682 C C . LYS B 1 153 ? 21.373 -7.646 0.227 1.00 39.21 150 LYS B C 1
ATOM 2683 O O . LYS B 1 153 ? 22.274 -8.484 0.204 1.00 35.96 150 LYS B O 1
ATOM 2689 N N . VAL B 1 154 ? 20.107 -7.945 0.492 1.00 37.05 151 VAL B N 1
ATOM 2690 C CA . VAL B 1 154 ? 19.676 -9.302 0.779 1.00 39.00 151 VAL B CA 1
ATOM 2691 C C . VAL B 1 154 ? 18.455 -9.612 -0.060 1.00 41.15 151 VAL B C 1
ATOM 2692 O O . VAL B 1 154 ? 17.842 -8.708 -0.628 1.00 40.93 151 VAL B O 1
ATOM 2696 N N . GLU B 1 155 ? 18.106 -10.890 -0.140 1.00 41.33 152 GLU B N 1
ATOM 2697 C CA . GLU B 1 155 ? 16.879 -11.295 -0.813 1.00 45.34 152 GLU B CA 1
ATOM 2698 C C . GLU B 1 155 ? 15.717 -11.216 0.162 1.00 40.16 152 GLU B C 1
ATOM 2699 O O . GLU B 1 155 ? 15.867 -11.548 1.335 1.00 40.46 152 GLU B O 1
ATOM 2705 N N . PRO B 1 156 ? 14.552 -10.768 -0.318 1.00 40.44 153 PRO B N 1
ATOM 2706 C CA . PRO B 1 156 ? 13.356 -10.877 0.517 1.00 38.57 153 PRO B CA 1
ATOM 2707 C C . PRO B 1 156 ? 13.098 -12.327 0.904 1.00 38.03 153 PRO B C 1
ATOM 2708 O O . PRO B 1 156 ? 13.365 -13.242 0.117 1.00 34.71 153 PRO B O 1
ATOM 2712 N N . THR B 1 157 ? 12.606 -12.527 2.122 1.00 31.89 154 THR B N 1
ATOM 2713 C CA . THR B 1 157 ? 12.339 -13.859 2.650 1.00 35.23 154 THR B CA 1
ATOM 2714 C C . THR B 1 157 ? 11.498 -14.741 1.714 1.00 41.07 154 THR B C 1
ATOM 2715 O O . THR B 1 157 ? 11.723 -15.948 1.635 1.00 43.79 154 THR B O 1
ATOM 2719 N N . SER B 1 158 ? 10.542 -14.147 1.002 1.00 39.71 155 SER B N 1
ATOM 2720 C CA . SER B 1 158 ? 9.628 -14.931 0.170 1.00 38.90 155 SER B CA 1
ATOM 2721 C C . SER B 1 158 ? 9.643 -14.538 -1.309 1.00 37.88 155 SER B C 1
ATOM 2722 O O . SER B 1 158 ? 9.018 -15.200 -2.135 1.00 37.84 155 SER B O 1
ATOM 2725 N N . GLY B 1 159 ? 10.340 -13.456 -1.642 1.00 36.68 156 GLY B N 1
ATOM 2726 C CA . GLY B 1 159 ? 10.358 -12.961 -3.010 1.00 37.61 156 GLY B CA 1
ATOM 2727 C C . GLY B 1 159 ? 9.232 -11.969 -3.247 1.00 41.49 156 GLY B C 1
ATOM 2728 O O . GLY B 1 159 ? 9.120 -11.374 -4.325 1.00 37.75 156 GLY B O 1
ATOM 2729 N N . TYR B 1 160 ? 8.400 -11.799 -2.220 1.00 36.54 157 TYR B N 1
ATOM 2730 C CA . TYR B 1 160 ? 7.273 -10.878 -2.237 1.00 27.75 157 TYR B CA 1
ATOM 2731 C C . TYR B 1 160 ? 7.392 -9.897 -1.072 1.00 32.86 157 TYR B C 1
ATOM 2732 O O . TYR B 1 160 ? 8.018 -10.214 -0.064 1.00 32.13 157 TYR B O 1
ATOM 2741 N N . ALA B 1 161 ? 6.794 -8.716 -1.215 1.00 30.78 158 ALA B N 1
ATOM 2742 C CA . ALA B 1 161 ? 6.651 -7.771 -0.105 1.00 35.04 158 ALA B CA 1
ATOM 2743 C C . ALA B 1 161 ? 5.161 -7.488 0.103 1.00 31.55 158 ALA B C 1
ATOM 2744 O O . ALA B 1 161 ? 4.369 -7.637 -0.825 1.00 27.79 158 ALA B O 1
ATOM 2746 N N . TYR B 1 162 ? 4.784 -7.068 1.307 1.00 24.94 159 TYR B N 1
ATOM 2747 C CA . TYR B 1 162 ? 3.372 -7.102 1.720 1.00 25.42 159 TYR B CA 1
ATOM 2748 C C . TYR B 1 162 ? 2.811 -5.789 2.257 1.00 32.60 159 TYR B C 1
ATOM 2749 O O . TYR B 1 162 ? 3.516 -5.038 2.944 1.00 33.66 159 TYR B O 1
ATOM 2758 N N . ASP B 1 163 ? 1.531 -5.543 1.962 1.00 27.20 160 ASP B N 1
ATOM 2759 C CA . ASP B 1 163 ? 0.817 -4.339 2.391 1.00 28.84 160 ASP B CA 1
ATOM 2760 C C . ASP B 1 163 ? -0.480 -4.656 3.141 1.00 31.90 160 ASP B C 1
ATOM 2761 O O . ASP B 1 163 ? -1.212 -5.578 2.785 1.00 28.08 160 ASP B O 1
ATOM 2766 N N . LEU B 1 164 ? -0.750 -3.881 4.187 1.00 30.56 161 LEU B N 1
ATOM 2767 C CA . LEU B 1 164 ? -2.054 -3.864 4.832 1.00 27.01 161 LEU B CA 1
ATOM 2768 C C . LEU B 1 164 ? -2.667 -2.523 4.521 1.00 30.24 161 LEU B C 1
ATOM 2769 O O . LEU B 1 164 ? -1.975 -1.507 4.543 1.00 29.71 161 LEU B O 1
ATOM 2774 N N . THR B 1 165 ? -3.960 -2.506 4.222 1.00 25.85 162 THR B N 1
ATOM 2775 C CA . THR B 1 165 ? -4.648 -1.242 4.052 1.00 27.69 162 THR B CA 1
ATOM 2776 C C . THR B 1 165 ? -5.398 -0.923 5.334 1.00 27.12 162 THR B C 1
ATOM 2777 O O . THR B 1 165 ? -6.388 -1.574 5.682 1.00 27.98 162 THR B O 1
ATOM 2781 N N . VAL B 1 166 ? -4.906 0.092 6.030 1.00 29.28 163 VAL B N 1
ATOM 2782 C CA . VAL B 1 166 ? -5.492 0.536 7.276 1.00 25.80 163 VAL B CA 1
ATOM 2783 C C . VAL B 1 166 ? -6.096 1.918 7.051 1.00 31.02 163 VAL B C 1
ATOM 2784 O O . VAL B 1 166 ? -5.371 2.912 6.999 1.00 30.73 163 VAL B O 1
ATOM 2788 N N . PRO B 1 167 ? -7.427 1.985 6.870 1.00 26.97 164 PRO B N 1
ATOM 2789 C CA . PRO B 1 167 ? -8.027 3.292 6.591 1.00 31.62 164 PRO B CA 1
ATOM 2790 C C . PRO B 1 167 ? -7.796 4.314 7.691 1.00 30.15 164 PRO B C 1
ATOM 2791 O O . PRO B 1 167 ? -7.843 3.972 8.880 1.00 31.09 164 PRO B O 1
ATOM 2795 N N . ASN B 1 168 ? -7.516 5.547 7.268 1.00 30.55 165 ASN B N 1
ATOM 2796 C CA . ASN B 1 168 ? -7.302 6.691 8.160 1.00 31.79 165 ASN B CA 1
ATOM 2797 C C . ASN B 1 168 ? -5.978 6.651 8.923 1.00 38.47 165 ASN B C 1
ATOM 2798 O O . ASN B 1 168 ? -5.197 7.602 8.859 1.00 42.04 165 ASN B O 1
ATOM 2803 N N . ALA B 1 169 ? -5.719 5.561 9.636 1.00 33.18 166 ALA B N 1
ATOM 2804 C CA . ALA B 1 169 ? -4.508 5.480 10.449 1.00 32.25 166 ALA B CA 1
ATOM 2805 C C . ALA B 1 169 ? -3.235 5.551 9.594 1.00 33.73 166 ALA B C 1
ATOM 2806 O O . ALA B 1 169 ? -2.257 6.185 9.986 1.00 40.83 166 ALA B O 1
ATOM 2808 N N . GLU B 1 170 ? -3.262 4.910 8.428 1.00 33.96 167 GLU B N 1
ATOM 2809 C CA . GLU B 1 170 ? -2.143 4.932 7.473 1.00 41.89 167 GLU B CA 1
ATOM 2810 C C . GLU B 1 170 ? -0.781 4.576 8.097 1.00 36.77 167 GLU B C 1
ATOM 2811 O O . GLU B 1 170 ? 0.243 5.185 7.788 1.00 41.10 167 GLU B O 1
ATOM 2817 N N . ASN B 1 171 ? -0.796 3.597 8.990 1.00 31.95 168 ASN B N 1
ATOM 2818 C CA . ASN B 1 171 ? 0.411 3.054 9.587 1.00 32.01 168 ASN B CA 1
ATOM 2819 C C . ASN B 1 171 ? 0.025 1.771 10.269 1.00 31.95 168 ASN B C 1
ATOM 2820 O O . ASN B 1 171 ? -1.163 1.535 10.492 1.00 31.00 168 ASN B O 1
ATOM 2825 N N . PHE B 1 172 ? 1.012 0.937 10.579 1.00 26.66 169 PHE B N 1
ATOM 2826 C CA . PHE B 1 172 ? 0.795 -0.200 11.470 1.00 30.01 169 PHE B CA 1
ATOM 2827 C C . PHE B 1 172 ? 2.117 -0.644 12.080 1.00 29.81 169 PHE B C 1
ATOM 2828 O O . PHE B 1 172 ? 3.192 -0.281 11.592 1.00 31.37 169 PHE B O 1
ATOM 2836 N N . VAL B 1 173 ? 2.026 -1.393 13.176 1.00 31.91 170 VAL B N 1
ATOM 2837 C CA . VAL B 1 173 ? 3.196 -1.976 13.815 1.00 31.89 170 VAL B CA 1
ATOM 2838 C C . VAL B 1 173 ? 3.560 -3.292 13.140 1.00 31.06 170 VAL B C 1
ATOM 2839 O O . VAL B 1 173 ? 2.704 -4.160 12.999 1.00 29.55 170 VAL B O 1
ATOM 2843 N N . ALA B 1 174 ? 4.820 -3.439 12.729 1.00 25.49 171 ALA B N 1
ATOM 2844 C CA . ALA B 1 174 ? 5.312 -4.714 12.211 1.00 26.73 171 ALA B CA 1
ATOM 2845 C C . ALA B 1 174 ? 6.800 -4.857 12.474 1.00 30.58 171 ALA B C 1
ATOM 2846 O O . ALA B 1 174 ? 7.590 -3.983 12.109 1.00 30.25 171 ALA B O 1
ATOM 2848 N N . GLY B 1 175 ? 7.191 -5.968 13.087 1.00 29.35 172 GLY B N 1
ATOM 2849 C CA . GLY B 1 175 ? 8.597 -6.207 13.351 1.00 29.83 172 GLY B CA 1
ATOM 2850 C C . GLY B 1 175 ? 9.026 -5.511 14.620 1.00 34.65 172 GLY B C 1
ATOM 2851 O O . GLY B 1 175 ? 8.207 -4.854 15.275 1.00 30.36 172 GLY B O 1
ATOM 2852 N N . PHE B 1 176 ? 10.309 -5.651 14.962 1.00 34.94 173 PHE B N 1
ATOM 2853 C CA . PHE B 1 176 ? 10.839 -5.130 16.223 1.00 36.74 173 PHE B CA 1
ATOM 2854 C C . PHE B 1 176 ? 12.167 -4.400 16.047 1.00 34.16 173 PHE B C 1
ATOM 2855 O O . PHE B 1 176 ? 12.950 -4.705 15.144 1.00 30.86 173 PHE B O 1
ATOM 2863 N N . GLY B 1 177 ? 12.425 -3.445 16.932 1.00 33.22 174 GLY B N 1
ATOM 2864 C CA . GLY B 1 177 ? 13.654 -2.683 16.877 1.00 31.86 174 GLY B CA 1
ATOM 2865 C C . GLY B 1 177 ? 13.420 -1.231 17.229 1.00 35.48 174 GLY B C 1
ATOM 2866 O O . GLY B 1 177 ? 14.260 -0.598 17.859 1.00 36.10 174 GLY B O 1
ATOM 2867 N N . GLY B 1 178 ? 12.275 -0.696 16.823 1.00 32.41 175 GLY B N 1
ATOM 2868 C CA . GLY B 1 178 ? 11.985 0.703 17.071 1.00 30.83 175 GLY B CA 1
ATOM 2869 C C . GLY B 1 178 ? 12.324 1.584 15.884 1.00 29.74 175 GLY B C 1
ATOM 2870 O O . GLY B 1 178 ? 12.381 2.803 16.011 1.00 29.97 175 GLY B O 1
ATOM 2871 N N . PHE B 1 179 ? 12.564 0.970 14.728 1.00 29.41 176 PHE B N 1
ATOM 2872 C CA . PHE B 1 179 ? 12.715 1.729 13.495 1.00 30.86 176 PHE B CA 1
ATOM 2873 C C . PHE B 1 179 ? 11.381 2.344 13.091 1.00 33.35 176 PHE B C 1
ATOM 2874 O O . PHE B 1 179 ? 10.326 1.753 13.327 1.00 33.65 176 PHE B O 1
ATOM 2882 N N . VAL B 1 180 ? 11.410 3.517 12.473 1.00 27.36 177 VAL B N 1
ATOM 2883 C CA . VAL B 1 180 ? 10.208 4.002 11.821 1.00 29.91 177 VAL B CA 1
ATOM 2884 C C . VAL B 1 180 ? 10.459 4.107 10.328 1.00 29.93 177 VAL B C 1
ATOM 2885 O O . VAL B 1 180 ? 11.313 4.869 9.867 1.00 28.19 177 VAL B O 1
ATOM 2889 N N . LEU B 1 181 ? 9.706 3.323 9.578 1.00 29.29 178 LEU B N 1
ATOM 2890 C CA . LEU B 1 181 ? 9.921 3.203 8.154 1.00 30.13 178 LEU B CA 1
ATOM 2891 C C . LEU B 1 181 ? 8.871 4.031 7.391 1.00 32.58 178 LEU B C 1
ATOM 2892 O O . LEU B 1 181 ? 7.667 3.762 7.465 1.00 32.14 178 LEU B O 1
ATOM 2897 N N . HIS B 1 182 ? 9.336 5.052 6.675 1.00 31.37 179 HIS B N 1
ATOM 2898 C CA . HIS B 1 182 ? 8.451 5.940 5.930 1.00 34.78 179 HIS B CA 1
ATOM 2899 C C . HIS B 1 182 ? 8.361 5.529 4.460 1.00 35.84 179 HIS B C 1
ATOM 2900 O O . HIS B 1 182 ? 9.387 5.443 3.771 1.00 32.04 179 HIS B O 1
ATOM 2907 N N . ASN B 1 183 ? 7.142 5.268 3.987 1.00 35.98 180 ASN B N 1
ATOM 2908 C CA . ASN B 1 183 ? 6.920 4.989 2.570 1.00 40.61 180 ASN B CA 1
ATOM 2909 C C . ASN B 1 183 ? 7.399 6.171 1.759 1.00 46.44 180 ASN B C 1
ATOM 2910 O O . ASN B 1 183 ? 7.145 7.322 2.120 1.00 46.52 180 ASN B O 1
ATOM 2915 N N . ALA B 1 184 ? 8.103 5.891 0.671 1.00 49.62 181 ALA B N 1
ATOM 2916 C CA . ALA B 1 184 ? 8.647 6.954 -0.160 1.00 55.28 181 ALA B CA 1
ATOM 2917 C C . ALA B 1 184 ? 8.949 6.418 -1.556 1.00 60.93 181 ALA B C 1
ATOM 2918 O O . ALA B 1 184 ? 10.064 6.553 -2.068 1.00 61.22 181 ALA B O 1
#

CATH classification: 2.170.16.10

Sequence (365 aa):
YAVDYNEPIIIKENGEIKVVKIGELIDKIIENSENIRREGILEIAKCKGIEVIAFNSNYKFKFMPVSEVSRHPVSEMFEIVVEGNKKVRVTRSHSVFTIRDNEVVPIRVDELKVGDILVLAKRITNIYTNRKLEKLINSDFIFLKIKEINKVEPTSGYAYDLTVPNAENFVAGFGGFVLHNAGYAVDYNEPIIIKENGEIKVVKIGELIDKIIENSENIRREGILEIAKCKGIEVIAFNSNYKFKFMPVSEVSRHPVSEMFEIVVEGNKKVRVTRSHSVFTIRDNEVVPIRVDELKVGDILVLAKRITNIYTNRKLEKLINSDFIFLKIKEINKVEPTSGYAYDLTVPNAENFVAGFGGFVLHNA